Protein AF-C4GIZ5-F1 (afdb_monomer)

Radius of gyration: 34.63 Å; Cα contacts (8 Å, |Δi|>4): 247; chains: 1; bounding box: 61×32×96 Å

Mean predicted aligned error: 19.16 Å

Sequence (216 aa):
MPHLLLDLAKSPAPKRKIPFAHAKVGLFATFKAAKRMITPEEPHGIYVLPRKKAARSIAQAAADILQHQPQAQIAIVSPRKKLRPYLHQLQIKYPQARLLHKKKLGKAVRRFLKQARQPENPFGEAPSEQRLIEYTAQTVQQAVAQIIPSAPPAGAESALIATALALLKKNHPKKKQDLLRLLTERSNPELAQEMLAELQSAGKIHIDAAENVRYR

Secondary structure (DSSP, 8-state):
--EEEEETTTS---GGGS-TTTSEEEEEE-HHHHTTT--TTS-EEEEE--SSSHHHHHHHHHHHHHHH-TT-EEEEE---TTHHHHHHHHHHH-TT-EEEEESS--HHHHHHHHHTTS---S--S---HHHHHHHHHHHHHHHHHHHS-SS--TTHHHHHHHHHHHHHHHH--SBHHHHHHHHHTTS-HHHHHHHHHHHHHTTSEEE-TTSBEEE-

Structure (mmCIF, N/CA/C/O backbone):
data_AF-C4GIZ5-F1
#
_entry.id   AF-C4GIZ5-F1
#
loop_
_atom_site.group_PDB
_atom_site.id
_atom_site.type_symbol
_atom_site.label_atom_id
_atom_site.label_alt_id
_atom_site.label_comp_id
_atom_site.label_asym_id
_atom_site.label_entity_id
_atom_site.label_seq_id
_atom_site.pdbx_PDB_ins_code
_atom_site.Cartn_x
_atom_site.Cartn_y
_atom_site.Cartn_z
_atom_site.occupancy
_atom_site.B_iso_or_equiv
_atom_site.auth_seq_id
_atom_site.auth_comp_id
_atom_site.auth_asym_id
_atom_site.auth_atom_id
_atom_site.pdbx_PDB_model_num
ATOM 1 N N . MET A 1 1 ? -7.445 -7.367 0.315 1.00 78.56 1 MET A N 1
ATOM 2 C CA . MET A 1 1 ? -6.192 -7.987 -0.195 1.00 78.56 1 MET A CA 1
ATOM 3 C C . MET A 1 1 ? -5.158 -6.900 -0.452 1.00 78.56 1 MET A C 1
ATOM 5 O O . MET A 1 1 ? -5.565 -5.810 -0.841 1.00 78.56 1 MET A O 1
ATOM 9 N N . PRO A 1 2 ? -3.851 -7.169 -0.290 1.00 88.88 2 PRO A N 1
ATOM 10 C CA . PRO A 1 2 ? -2.809 -6.212 -0.644 1.00 88.88 2 PRO A CA 1
ATOM 11 C C . PRO A 1 2 ? -2.561 -6.129 -2.155 1.00 88.88 2 PRO A C 1
ATOM 13 O O . PRO A 1 2 ? -2.791 -7.087 -2.902 1.00 88.88 2 PRO A O 1
ATOM 16 N N . HIS A 1 3 ? -1.998 -4.998 -2.572 1.00 89.12 3 HIS A N 1
ATOM 17 C CA . HIS A 1 3 ? -1.603 -4.712 -3.948 1.00 89.12 3 HIS A CA 1
ATOM 18 C C . HIS A 1 3 ? -0.091 -4.462 -4.041 1.00 89.12 3 HIS A C 1
ATOM 20 O O . HIS A 1 3 ? 0.520 -3.898 -3.130 1.00 89.12 3 HIS A O 1
ATOM 26 N N . LEU A 1 4 ? 0.524 -4.866 -5.153 1.00 90.12 4 LEU A N 1
ATOM 27 C CA . LEU A 1 4 ? 1.948 -4.662 -5.424 1.00 90.12 4 LEU A CA 1
ATOM 28 C C . LEU A 1 4 ? 2.150 -4.052 -6.813 1.00 90.12 4 LEU A C 1
ATOM 30 O O . LEU A 1 4 ? 1.864 -4.694 -7.816 1.00 90.12 4 LEU A O 1
ATOM 34 N N . LEU A 1 5 ? 2.712 -2.849 -6.884 1.00 90.44 5 LEU A N 1
ATOM 35 C CA . LEU A 1 5 ? 3.034 -2.159 -8.134 1.00 90.44 5 LEU A CA 1
ATOM 36 C C . LEU A 1 5 ? 4.551 -2.232 -8.397 1.00 90.44 5 LEU A C 1
ATOM 38 O O . LEU A 1 5 ? 5.343 -1.725 -7.598 1.00 90.44 5 LEU A O 1
ATOM 42 N N . LEU A 1 6 ? 4.975 -2.866 -9.500 1.00 88.75 6 LEU A N 1
ATOM 43 C CA . LEU A 1 6 ? 6.392 -3.082 -9.850 1.00 88.75 6 LEU A CA 1
ATOM 44 C C . LEU A 1 6 ? 6.812 -2.344 -11.130 1.00 88.75 6 LEU A C 1
ATOM 46 O O . LEU A 1 6 ? 6.380 -2.699 -12.222 1.00 88.75 6 LEU A O 1
ATOM 50 N N . ASP A 1 7 ? 7.745 -1.395 -11.022 1.00 89.31 7 ASP A N 1
ATOM 51 C CA . ASP A 1 7 ? 8.390 -0.703 -12.152 1.00 89.31 7 ASP A CA 1
ATOM 52 C C . ASP A 1 7 ? 9.509 -1.547 -12.781 1.00 89.31 7 ASP A C 1
ATOM 54 O O . ASP A 1 7 ? 10.701 -1.262 -12.630 1.00 89.31 7 ASP A O 1
ATOM 58 N N . LEU A 1 8 ? 9.119 -2.593 -13.513 1.00 83.69 8 LEU A N 1
ATOM 59 C CA . LEU A 1 8 ? 10.039 -3.483 -14.230 1.00 83.69 8 LEU A CA 1
ATOM 60 C C . LEU A 1 8 ? 10.888 -2.742 -15.276 1.00 83.69 8 LEU A C 1
ATOM 62 O O . LEU A 1 8 ? 12.005 -3.161 -15.567 1.00 83.69 8 LEU A O 1
ATOM 66 N N . ALA A 1 9 ? 10.406 -1.610 -15.803 1.00 82.44 9 ALA A N 1
ATOM 67 C CA . ALA A 1 9 ? 11.141 -0.793 -16.771 1.00 82.44 9 ALA A CA 1
ATOM 68 C C . ALA A 1 9 ? 12.393 -0.090 -16.198 1.00 82.44 9 ALA A C 1
ATOM 70 O O . ALA A 1 9 ? 13.227 0.386 -16.972 1.00 82.44 9 ALA A O 1
ATOM 71 N N . LYS A 1 10 ? 12.531 0.020 -14.867 1.00 82.44 10 LYS A N 1
ATOM 72 C CA . LYS A 1 10 ? 13.738 0.566 -14.206 1.00 82.44 10 LYS A CA 1
ATOM 73 C C . LYS A 1 10 ? 14.269 -0.269 -13.038 1.00 82.44 10 LYS A C 1
ATOM 75 O O . LYS A 1 10 ? 15.396 -0.037 -12.612 1.00 82.44 10 LYS A O 1
ATOM 80 N N . SER A 1 11 ? 13.498 -1.223 -12.528 1.00 78.75 11 SER A N 1
ATOM 81 C CA . SER A 1 11 ? 13.908 -2.173 -11.494 1.00 78.75 11 SER A CA 1
ATOM 82 C C . SER A 1 11 ? 13.509 -3.589 -11.928 1.00 78.75 11 SER A C 1
ATOM 84 O O . SER A 1 11 ? 12.510 -4.114 -11.428 1.00 78.75 11 SER A O 1
ATOM 86 N N . PRO A 1 12 ? 14.258 -4.215 -12.856 1.00 77.31 12 PRO A N 1
ATOM 87 C CA . PRO A 1 12 ? 13.974 -5.576 -13.294 1.00 77.31 12 PRO A CA 1
ATOM 88 C C . PRO A 1 12 ? 14.031 -6.542 -12.104 1.00 77.31 12 PRO A C 1
ATOM 90 O O . PRO A 1 12 ? 14.950 -6.498 -11.284 1.00 77.31 12 PRO A O 1
ATOM 93 N N . ALA A 1 13 ? 13.030 -7.414 -12.009 1.00 75.75 13 ALA A N 1
ATOM 94 C CA . ALA A 1 13 ? 12.928 -8.460 -11.000 1.00 75.75 13 ALA A CA 1
ATOM 95 C C . ALA A 1 13 ? 12.581 -9.790 -11.696 1.00 75.75 13 ALA A C 1
ATOM 97 O O . ALA A 1 13 ? 11.721 -9.791 -12.576 1.00 75.75 13 ALA A O 1
ATOM 98 N N . PRO A 1 14 ? 13.214 -10.921 -11.334 1.00 75.88 14 PRO A N 1
ATOM 99 C CA . PRO A 1 14 ? 12.889 -12.215 -11.941 1.00 75.88 14 PRO A CA 1
ATOM 100 C C . PRO A 1 14 ? 11.491 -12.701 -11.502 1.00 75.88 14 PRO A C 1
ATOM 102 O O . PRO A 1 14 ? 11.152 -12.529 -10.327 1.00 75.88 14 PRO A O 1
ATOM 105 N N . LYS A 1 15 ? 10.704 -13.359 -12.390 1.00 74.69 15 LYS A N 1
ATOM 106 C CA . LYS A 1 15 ? 9.356 -13.913 -12.066 1.00 74.69 15 LYS A CA 1
ATOM 107 C C . LYS A 1 15 ? 9.385 -14.744 -10.775 1.00 74.69 15 LYS A C 1
ATOM 109 O O . LYS A 1 15 ? 8.621 -14.458 -9.861 1.00 74.69 15 LYS A O 1
ATOM 114 N N . ARG A 1 16 ? 10.376 -15.642 -10.628 1.00 76.25 16 ARG A N 1
ATOM 115 C CA . ARG A 1 16 ? 10.662 -16.444 -9.410 1.00 76.25 16 ARG A CA 1
ATOM 116 C C . ARG A 1 16 ? 11.001 -15.616 -8.138 1.00 76.25 16 ARG A C 1
ATOM 118 O O . ARG A 1 16 ? 11.469 -16.169 -7.146 1.00 76.25 16 ARG A O 1
ATOM 125 N N . LYS A 1 17 ? 10.793 -14.289 -8.121 1.00 77.88 17 LYS A N 1
ATOM 126 C CA . LYS A 1 17 ? 10.829 -13.433 -6.917 1.00 77.88 17 LYS A CA 1
ATOM 127 C C . LYS A 1 17 ? 9.588 -12.545 -6.719 1.00 77.88 17 LYS A C 1
ATOM 129 O O . LYS A 1 17 ? 9.536 -11.872 -5.682 1.00 77.88 17 LYS A O 1
ATOM 134 N N . ILE A 1 18 ? 8.613 -12.533 -7.629 1.00 80.19 18 ILE A N 1
ATOM 135 C CA . ILE A 1 18 ? 7.394 -11.722 -7.498 1.00 80.19 18 ILE A CA 1
ATOM 136 C C . ILE A 1 18 ? 6.343 -12.512 -6.684 1.00 80.19 18 ILE A C 1
ATOM 138 O O . ILE A 1 18 ? 6.085 -13.669 -7.000 1.00 80.19 18 ILE A O 1
ATOM 142 N N . PRO A 1 19 ? 5.762 -11.948 -5.604 1.00 78.50 19 PRO A N 1
ATOM 143 C CA . PRO A 1 19 ? 4.881 -12.674 -4.682 1.00 78.50 19 PRO A CA 1
ATOM 144 C C . PRO A 1 19 ? 3.423 -12.737 -5.177 1.00 78.50 19 PRO A C 1
ATOM 146 O O . PRO A 1 19 ? 2.507 -12.266 -4.504 1.00 78.50 19 PRO A O 1
ATOM 149 N N . PHE A 1 20 ? 3.222 -13.328 -6.354 1.00 77.50 20 PHE A N 1
ATOM 150 C CA . PHE A 1 20 ? 1.932 -13.452 -7.041 1.00 77.50 20 PHE A CA 1
ATOM 151 C C . PHE A 1 20 ? 0.826 -14.088 -6.176 1.00 77.50 20 PHE A C 1
ATOM 153 O O . PHE A 1 20 ? -0.268 -13.547 -6.063 1.00 77.50 20 PHE A O 1
ATOM 160 N N . ALA A 1 21 ? 1.142 -15.157 -5.438 1.00 76.88 21 ALA A N 1
ATOM 161 C CA . ALA A 1 21 ? 0.196 -15.833 -4.542 1.00 76.88 21 ALA A CA 1
ATOM 162 C C . ALA A 1 21 ? -0.256 -15.001 -3.319 1.00 76.88 21 ALA A C 1
ATOM 164 O O . ALA A 1 21 ? -1.133 -15.438 -2.570 1.00 76.88 21 ALA A O 1
ATOM 165 N N . HIS A 1 22 ? 0.352 -13.836 -3.059 1.00 75.31 22 HIS A N 1
ATOM 166 C CA . HIS A 1 22 ? 0.109 -13.041 -1.848 1.00 75.31 22 HIS A CA 1
ATOM 167 C C . HIS A 1 22 ? -0.536 -11.674 -2.108 1.00 75.31 22 HIS A C 1
ATOM 169 O O . HIS A 1 22 ? -1.123 -11.121 -1.180 1.00 75.31 22 HIS A O 1
ATOM 175 N N . ALA A 1 23 ? -0.450 -11.128 -3.324 1.00 81.19 23 ALA A N 1
ATOM 176 C CA . ALA A 1 23 ? -0.923 -9.781 -3.643 1.00 81.19 23 ALA A CA 1
ATOM 177 C C . ALA A 1 23 ? -1.402 -9.671 -5.094 1.00 81.19 23 ALA A C 1
ATOM 179 O O . ALA A 1 23 ? -0.830 -10.303 -5.977 1.00 81.19 23 ALA A O 1
ATOM 180 N N . LYS A 1 24 ? -2.380 -8.796 -5.358 1.00 85.19 24 LYS A N 1
ATOM 181 C CA . LYS A 1 24 ? -2.724 -8.408 -6.734 1.00 85.19 24 LYS A CA 1
ATOM 182 C C . LYS A 1 24 ? -1.574 -7.575 -7.303 1.00 85.19 24 LYS A C 1
ATOM 184 O O . LYS A 1 24 ? -1.254 -6.518 -6.751 1.00 85.19 24 LYS A O 1
ATOM 189 N N . VAL A 1 25 ? -0.919 -8.050 -8.364 1.00 85.38 25 VAL A N 1
ATOM 190 C CA . VAL A 1 25 ? 0.296 -7.404 -8.890 1.00 85.38 25 VAL A CA 1
ATOM 191 C C . VAL A 1 25 ? 0.005 -6.584 -10.147 1.00 85.38 25 VAL A C 1
ATOM 193 O O . VAL A 1 25 ? -0.491 -7.110 -11.138 1.00 85.38 25 VAL A O 1
ATOM 196 N N . GLY A 1 26 ? 0.364 -5.299 -10.104 1.00 85.81 26 GLY A N 1
ATOM 197 C CA . GLY A 1 26 ? 0.431 -4.396 -11.249 1.00 85.81 26 GLY A CA 1
ATOM 198 C C . GLY A 1 26 ? 1.861 -4.317 -11.790 1.00 85.81 26 GLY A C 1
ATOM 199 O O . GLY A 1 26 ? 2.762 -3.817 -11.110 1.00 85.81 26 GLY A O 1
ATOM 200 N N . LEU A 1 27 ? 2.092 -4.814 -13.004 1.00 86.00 27 LEU A N 1
ATOM 201 C CA . LEU A 1 27 ? 3.415 -4.872 -13.631 1.00 86.00 27 LEU A CA 1
ATOM 202 C C . LEU A 1 27 ? 3.598 -3.728 -14.632 1.00 86.00 27 LEU A C 1
ATOM 204 O O . LEU A 1 27 ? 2.986 -3.717 -15.695 1.00 86.00 27 LEU A O 1
ATOM 208 N N . PHE A 1 28 ? 4.482 -2.787 -14.305 1.00 86.31 28 PHE A N 1
ATOM 209 C CA . PHE A 1 28 ? 4.779 -1.604 -15.111 1.00 86.31 28 PHE A CA 1
ATOM 210 C C . PHE A 1 28 ? 5.994 -1.849 -16.007 1.00 86.31 28 PHE A C 1
ATOM 212 O O . PHE A 1 28 ? 7.152 -1.693 -15.601 1.00 86.31 28 PHE A O 1
ATOM 219 N N . ALA A 1 29 ? 5.719 -2.251 -17.246 1.00 85.12 29 ALA A N 1
ATOM 220 C CA .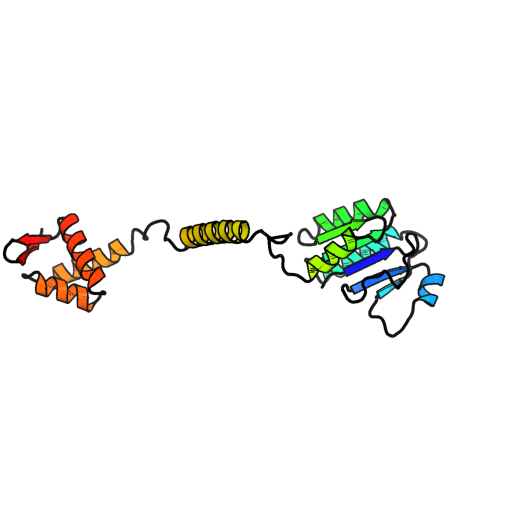 ALA A 1 29 ? 6.715 -2.690 -18.218 1.00 85.12 29 ALA A CA 1
ATOM 221 C C . ALA A 1 29 ? 6.792 -1.750 -19.435 1.00 85.12 29 ALA A C 1
ATOM 223 O O . ALA A 1 29 ? 5.868 -0.994 -19.730 1.00 85.12 29 ALA A O 1
ATOM 224 N N . THR A 1 30 ? 7.903 -1.793 -20.177 1.00 84.31 30 THR A N 1
ATOM 225 C CA . THR A 1 30 ? 7.960 -1.170 -21.513 1.00 84.31 30 THR A CA 1
ATOM 226 C C . THR A 1 30 ? 7.108 -1.978 -22.494 1.00 84.31 30 THR A C 1
ATOM 228 O O . THR A 1 30 ? 6.944 -3.178 -22.308 1.00 84.31 30 THR A O 1
ATOM 231 N N . PHE A 1 31 ? 6.619 -1.372 -23.579 1.00 78.94 31 PHE A N 1
ATOM 232 C CA . PHE A 1 31 ? 5.783 -2.063 -24.579 1.00 78.94 31 PHE A CA 1
ATOM 233 C C . PHE A 1 31 ? 6.387 -3.388 -25.096 1.00 78.94 31 PHE A C 1
ATOM 235 O O . PHE A 1 31 ? 5.693 -4.400 -25.161 1.00 78.94 31 PHE A O 1
ATOM 242 N N . LYS A 1 32 ? 7.701 -3.419 -25.382 1.00 78.94 32 LYS A N 1
ATOM 243 C CA . LYS A 1 32 ? 8.411 -4.649 -25.794 1.00 78.94 32 LYS A CA 1
ATOM 244 C C . LYS A 1 32 ? 8.445 -5.719 -24.692 1.00 78.94 32 LYS A C 1
ATOM 246 O O . LYS A 1 32 ? 8.389 -6.902 -25.006 1.00 78.94 32 LYS A O 1
ATOM 251 N N . ALA A 1 33 ? 8.553 -5.321 -23.423 1.00 76.94 33 ALA A N 1
ATOM 252 C CA . ALA A 1 33 ? 8.557 -6.246 -22.291 1.00 76.94 33 ALA A CA 1
ATOM 253 C C . ALA A 1 33 ? 7.140 -6.727 -21.938 1.00 76.94 33 ALA A C 1
ATOM 255 O O . ALA A 1 33 ? 6.959 -7.913 -21.702 1.00 76.94 33 ALA A O 1
ATOM 256 N N . ALA A 1 34 ? 6.133 -5.848 -21.993 1.00 77.00 34 ALA A N 1
ATOM 257 C CA . ALA A 1 34 ? 4.731 -6.195 -21.775 1.00 77.00 34 ALA A CA 1
ATOM 258 C C . ALA A 1 34 ? 4.276 -7.313 -22.726 1.00 77.00 34 ALA A C 1
ATOM 260 O O . ALA A 1 34 ? 3.774 -8.327 -22.253 1.00 77.00 34 ALA A O 1
ATOM 261 N N . LYS A 1 35 ? 4.573 -7.208 -24.033 1.00 73.69 35 LYS A N 1
ATOM 262 C CA . LYS A 1 35 ? 4.283 -8.272 -25.017 1.00 73.69 35 LYS A CA 1
ATOM 263 C C . LYS A 1 35 ? 4.884 -9.643 -24.662 1.00 73.69 35 LYS A C 1
ATOM 265 O O . LYS A 1 35 ? 4.310 -10.654 -25.032 1.00 73.69 35 LYS A O 1
ATOM 270 N N . ARG A 1 36 ? 6.015 -9.687 -23.947 1.00 71.19 36 ARG A N 1
ATOM 271 C CA . ARG A 1 36 ? 6.680 -10.928 -23.492 1.00 71.19 36 ARG A CA 1
ATOM 272 C C . ARG A 1 36 ? 6.169 -11.442 -22.140 1.00 71.19 36 ARG A C 1
ATOM 274 O O . ARG A 1 36 ? 6.653 -12.458 -21.657 1.00 71.19 36 ARG A O 1
ATOM 281 N N . MET A 1 37 ? 5.269 -10.704 -21.493 1.00 68.06 37 MET A N 1
ATOM 282 C CA . MET A 1 37 ? 4.755 -11.002 -20.154 1.00 68.06 37 MET A CA 1
ATOM 283 C C . MET A 1 37 ? 3.245 -11.248 -20.126 1.00 68.06 37 MET A C 1
ATOM 285 O O . MET A 1 37 ? 2.728 -11.570 -19.062 1.00 68.06 37 MET A O 1
ATOM 289 N N . ILE A 1 38 ? 2.558 -11.140 -21.270 1.00 64.62 38 ILE A N 1
ATOM 290 C CA . ILE A 1 38 ? 1.185 -11.624 -21.451 1.00 64.62 38 ILE A CA 1
ATOM 291 C C . ILE A 1 38 ? 1.230 -13.157 -21.371 1.00 64.62 38 ILE A C 1
ATOM 293 O O . ILE A 1 38 ? 1.461 -13.839 -22.364 1.00 64.62 38 ILE A O 1
ATOM 297 N N . THR A 1 39 ? 1.073 -13.686 -20.159 1.00 58.84 39 THR A N 1
ATOM 298 C CA . THR A 1 39 ? 0.894 -15.116 -19.876 1.00 58.84 39 THR A CA 1
ATOM 299 C C . THR A 1 39 ? -0.512 -15.308 -19.306 1.00 58.84 39 THR A C 1
ATOM 301 O O . THR A 1 39 ? -0.797 -14.670 -18.291 1.00 58.84 39 THR A O 1
ATOM 304 N N . PRO A 1 40 ? -1.380 -16.134 -19.922 1.00 52.72 40 PRO A N 1
ATOM 305 C CA . PRO A 1 40 ? -2.818 -16.146 -19.629 1.00 52.72 40 PRO A CA 1
ATOM 306 C C . PRO A 1 40 ? -3.191 -16.677 -18.234 1.00 52.72 40 PRO A C 1
ATOM 308 O O . PRO A 1 40 ? -4.242 -16.318 -17.721 1.00 52.72 40 PRO A O 1
ATOM 311 N N . GLU A 1 41 ? -2.342 -17.491 -17.602 1.00 53.78 41 GLU A N 1
ATOM 312 C CA . GLU A 1 41 ? -2.659 -18.173 -16.331 1.00 53.78 41 GLU A CA 1
ATOM 313 C C . GLU A 1 41 ? -2.435 -17.337 -15.058 1.00 53.78 41 GLU A C 1
ATOM 315 O O . GLU A 1 41 ? -2.716 -17.790 -13.950 1.00 53.78 41 GLU A O 1
ATOM 320 N N . GLU A 1 42 ? -1.880 -16.130 -15.168 1.00 57.50 42 GLU A N 1
ATOM 321 C CA . GLU A 1 42 ? -1.389 -15.376 -14.012 1.00 57.50 42 GLU A CA 1
ATOM 322 C C . GLU A 1 42 ? -2.240 -14.112 -13.736 1.00 57.50 42 GLU A C 1
ATOM 324 O O . GLU A 1 42 ? -2.341 -13.253 -14.615 1.00 57.50 42 GLU A O 1
ATOM 329 N N . PRO A 1 43 ? -2.800 -13.921 -12.520 1.00 56.38 43 PRO A N 1
ATOM 330 C CA . PRO A 1 43 ? -3.761 -12.851 -12.208 1.00 56.38 43 PRO A CA 1
ATOM 331 C C . PRO A 1 43 ? -3.093 -11.478 -11.979 1.00 56.38 43 PRO A C 1
ATOM 333 O O . PRO A 1 43 ? -3.213 -10.866 -10.910 1.00 56.38 43 PRO A O 1
ATOM 336 N N . HIS A 1 44 ? -2.366 -10.977 -12.982 1.00 64.50 44 HIS A N 1
ATOM 337 C CA . HIS A 1 44 ? -1.572 -9.747 -12.903 1.00 64.50 44 HIS A CA 1
ATOM 338 C C . HIS A 1 44 ? -2.003 -8.713 -13.940 1.00 64.50 44 HIS A C 1
ATOM 340 O O . HIS A 1 44 ? -2.004 -8.968 -15.142 1.00 64.50 44 HIS A O 1
ATOM 346 N N . GLY A 1 45 ? -2.300 -7.499 -13.473 1.00 67.25 45 GLY A N 1
ATOM 347 C CA . GLY A 1 45 ? -2.557 -6.362 -14.350 1.00 67.25 45 GLY A CA 1
ATOM 348 C C . GLY A 1 45 ? -1.254 -5.903 -15.000 1.00 67.25 45 GLY A C 1
ATOM 349 O O . GLY A 1 45 ? -0.354 -5.411 -14.315 1.00 67.25 45 GLY A O 1
ATOM 350 N N . ILE A 1 46 ? -1.126 -6.058 -16.317 1.00 71.38 46 ILE A N 1
ATOM 351 C CA . ILE A 1 46 ? 0.047 -5.588 -17.063 1.00 71.38 46 ILE A CA 1
ATOM 352 C C . ILE A 1 46 ? -0.219 -4.161 -17.541 1.00 71.38 46 ILE A C 1
ATOM 354 O O . ILE A 1 46 ? -0.995 -3.930 -18.464 1.00 71.38 46 ILE A O 1
ATOM 358 N N . TYR A 1 47 ? 0.470 -3.197 -16.937 1.00 74.38 47 TYR A N 1
ATOM 359 C CA . TYR A 1 47 ? 0.374 -1.787 -17.291 1.00 74.38 47 TYR A CA 1
ATOM 360 C C . TYR A 1 47 ? 1.543 -1.401 -18.203 1.00 74.38 47 TYR A C 1
ATOM 362 O O . TYR A 1 47 ? 2.710 -1.377 -17.797 1.00 74.38 47 TYR A O 1
ATOM 370 N N . VAL A 1 48 ? 1.241 -1.067 -19.459 1.00 75.00 48 VAL A N 1
ATOM 371 C CA . VAL A 1 48 ? 2.244 -0.545 -20.395 1.00 75.00 48 VAL A CA 1
ATOM 372 C C . VAL A 1 48 ? 2.627 0.872 -19.973 1.00 75.00 48 VAL A C 1
ATOM 374 O O . VAL A 1 48 ? 1.818 1.795 -20.042 1.00 75.00 48 VAL A O 1
ATOM 377 N N . LEU A 1 49 ? 3.880 1.074 -19.562 1.00 76.69 49 LEU A N 1
ATOM 378 C CA . LEU A 1 49 ? 4.353 2.400 -19.178 1.00 76.69 49 LEU A CA 1
ATOM 379 C C . LEU A 1 49 ? 4.487 3.328 -20.395 1.00 76.69 49 LEU A C 1
ATOM 381 O O . LEU A 1 49 ? 5.232 3.004 -21.329 1.00 76.69 49 LEU A O 1
ATOM 385 N N . PRO A 1 50 ? 3.899 4.539 -20.354 1.00 73.75 50 PRO A N 1
ATOM 386 C CA . PRO A 1 50 ? 4.179 5.558 -21.353 1.00 73.75 50 PRO A CA 1
ATOM 387 C C . PRO A 1 50 ? 5.639 6.030 -21.241 1.00 73.75 50 PRO A C 1
ATOM 389 O O . PRO A 1 50 ? 6.188 6.186 -20.144 1.00 73.75 50 PRO A O 1
ATOM 392 N N . ARG A 1 51 ? 6.284 6.290 -22.392 1.00 66.75 51 ARG A N 1
ATOM 393 C CA . ARG A 1 51 ? 7.698 6.727 -22.459 1.00 66.75 51 ARG A CA 1
ATOM 394 C C . ARG A 1 51 ? 7.950 8.006 -21.645 1.00 66.75 51 ARG A C 1
ATOM 396 O O . ARG A 1 51 ? 8.979 8.130 -20.984 1.00 66.75 51 ARG A O 1
ATOM 403 N N . LYS A 1 52 ? 6.995 8.942 -21.670 1.00 69.44 52 LYS A N 1
ATOM 404 C CA . LYS A 1 52 ? 6.950 10.162 -20.844 1.00 69.44 52 LYS A CA 1
ATOM 405 C C . LYS A 1 52 ? 5.917 9.967 -19.718 1.00 69.44 52 LYS A C 1
ATOM 407 O O . LYS A 1 52 ? 4.983 9.194 -19.871 1.00 69.44 52 LYS A O 1
ATOM 412 N N . LYS A 1 53 ? 6.059 10.673 -18.587 1.00 83.75 53 LYS A N 1
ATOM 413 C CA . LYS A 1 53 ? 5.119 10.651 -17.432 1.00 83.75 53 LYS A CA 1
ATOM 414 C C . LYS A 1 53 ? 4.952 9.303 -16.680 1.00 83.75 53 LYS A C 1
ATOM 416 O O . LYS A 1 53 ? 4.075 9.207 -15.830 1.00 83.75 53 LYS A O 1
ATOM 421 N N . ALA A 1 54 ? 5.834 8.315 -16.867 1.00 86.38 54 ALA A N 1
ATOM 422 C CA . ALA A 1 54 ? 5.787 7.005 -16.187 1.00 86.38 54 ALA A CA 1
ATOM 423 C C . ALA A 1 54 ? 5.509 7.034 -14.661 1.00 86.38 54 ALA A C 1
ATOM 425 O O . ALA A 1 54 ? 4.726 6.231 -14.168 1.00 86.38 54 ALA A O 1
ATOM 426 N N . ALA A 1 55 ? 6.096 7.973 -13.903 1.00 88.25 55 ALA A N 1
ATOM 427 C CA . ALA A 1 55 ? 5.829 8.095 -12.461 1.00 88.25 55 ALA A CA 1
ATOM 428 C C . ALA A 1 55 ? 4.375 8.511 -12.148 1.00 88.25 55 ALA A C 1
ATOM 430 O O . ALA A 1 55 ? 3.794 8.001 -11.197 1.00 88.25 55 ALA A O 1
ATOM 431 N N . ARG A 1 56 ? 3.772 9.380 -12.972 1.00 90.88 56 ARG A N 1
ATOM 432 C CA . ARG A 1 56 ? 2.354 9.757 -12.854 1.00 90.88 56 ARG A CA 1
ATOM 433 C C . ARG A 1 56 ? 1.439 8.583 -13.208 1.00 90.88 56 ARG A C 1
ATOM 435 O O . ARG A 1 56 ? 0.422 8.424 -12.561 1.00 90.88 56 ARG A O 1
ATOM 442 N N . SER A 1 57 ? 1.814 7.741 -14.174 1.00 90.19 57 SER A N 1
ATOM 443 C CA . SER A 1 57 ? 1.051 6.529 -14.527 1.00 90.19 57 SER A CA 1
ATOM 444 C C . SER A 1 57 ? 1.031 5.489 -13.395 1.00 90.19 57 SER A C 1
ATOM 446 O O . SER A 1 57 ? -0.032 4.964 -13.088 1.00 90.19 57 SER A O 1
ATOM 448 N N . ILE A 1 58 ? 2.163 5.252 -12.717 1.00 90.19 58 ILE A N 1
ATOM 449 C CA . ILE A 1 58 ? 2.209 4.368 -11.533 1.00 90.19 58 ILE A CA 1
ATOM 450 C C . ILE A 1 58 ? 1.366 4.948 -10.387 1.00 90.19 58 ILE A C 1
ATOM 452 O O . ILE A 1 58 ? 0.643 4.212 -9.721 1.00 90.19 58 ILE A O 1
ATOM 456 N N . ALA A 1 59 ? 1.448 6.263 -10.158 1.00 91.88 59 ALA A N 1
ATOM 457 C CA . ALA A 1 59 ? 0.640 6.930 -9.139 1.00 91.88 59 ALA A CA 1
ATOM 458 C C . ALA A 1 59 ? -0.861 6.921 -9.476 1.00 91.88 59 ALA A C 1
ATOM 460 O O . ALA A 1 59 ? -1.664 6.729 -8.573 1.00 91.88 59 ALA A O 1
ATOM 461 N N . GLN A 1 60 ? -1.238 7.064 -10.752 1.00 91.81 60 GLN A N 1
ATOM 462 C CA . GLN A 1 60 ? -2.632 6.974 -11.191 1.00 91.81 60 GLN A CA 1
ATOM 463 C C . GLN A 1 60 ? -3.204 5.590 -10.888 1.00 91.81 60 GLN A C 1
ATOM 465 O O . GLN A 1 60 ? -4.189 5.505 -10.177 1.00 91.81 60 GLN A O 1
ATOM 470 N N . ALA A 1 61 ? -2.521 4.513 -11.280 1.00 90.06 61 ALA A N 1
ATOM 471 C CA . ALA A 1 61 ? -2.976 3.157 -10.969 1.00 90.06 61 ALA A CA 1
ATOM 472 C C . ALA A 1 61 ? -3.097 2.888 -9.454 1.00 90.06 61 ALA A C 1
ATOM 474 O O . ALA A 1 61 ? -3.969 2.138 -9.026 1.00 90.06 61 ALA A O 1
ATOM 475 N N . ALA A 1 62 ? -2.245 3.506 -8.625 1.00 91.06 62 ALA A N 1
ATOM 476 C CA . ALA A 1 62 ? -2.419 3.473 -7.172 1.00 91.06 62 ALA A CA 1
ATOM 477 C C . ALA A 1 62 ? -3.670 4.254 -6.727 1.00 91.06 62 ALA A C 1
ATOM 479 O O . ALA A 1 62 ? -4.407 3.769 -5.877 1.00 91.06 62 ALA A O 1
ATOM 480 N N . ALA A 1 63 ? -3.931 5.426 -7.313 1.00 91.81 63 ALA A N 1
ATOM 481 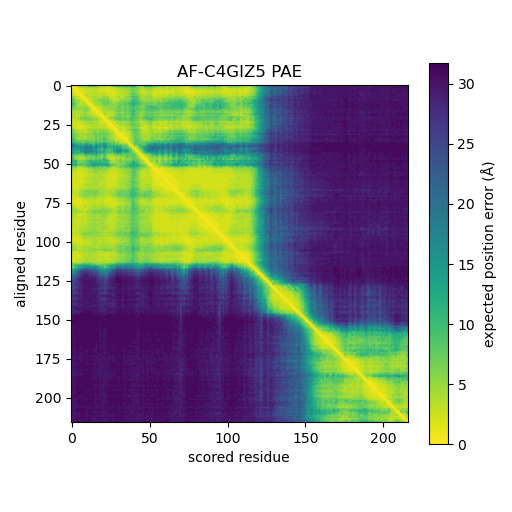C CA . ALA A 1 63 ? -5.132 6.220 -7.062 1.00 91.81 63 ALA A CA 1
ATOM 482 C C . ALA A 1 63 ? -6.417 5.474 -7.456 1.00 91.81 63 ALA A C 1
ATOM 484 O O . ALA A 1 63 ? -7.367 5.477 -6.683 1.00 91.81 63 ALA A O 1
ATOM 485 N N . ASP A 1 64 ? -6.418 4.794 -8.604 1.00 91.25 64 ASP A N 1
ATOM 486 C CA . ASP A 1 64 ? -7.553 4.016 -9.109 1.00 91.25 64 ASP A CA 1
ATOM 487 C C . ASP A 1 64 ? -7.885 2.861 -8.139 1.00 91.25 64 ASP A C 1
ATOM 489 O O . ASP A 1 64 ? -9.039 2.659 -7.764 1.00 91.25 64 ASP A O 1
ATOM 493 N N . ILE A 1 65 ? -6.863 2.155 -7.629 1.00 89.31 65 ILE A N 1
ATOM 494 C CA . ILE A 1 65 ? -7.033 1.133 -6.577 1.00 89.31 65 ILE A CA 1
ATOM 495 C C . ILE A 1 65 ? -7.620 1.749 -5.297 1.00 89.31 65 ILE A C 1
ATOM 497 O O . ILE A 1 65 ? -8.542 1.176 -4.719 1.00 89.31 65 ILE A O 1
ATOM 501 N N . LEU A 1 66 ? -7.116 2.907 -4.855 1.00 90.69 66 LEU A N 1
ATOM 502 C CA . LEU A 1 66 ? -7.594 3.588 -3.642 1.00 90.69 66 LEU A CA 1
ATOM 503 C C . LEU A 1 66 ? -9.006 4.166 -3.785 1.00 90.69 66 LEU A C 1
ATOM 505 O O . LEU A 1 66 ? -9.735 4.234 -2.801 1.00 90.69 66 LEU A O 1
ATOM 509 N N . GLN A 1 67 ? -9.419 4.542 -4.995 1.00 91.62 67 GLN A N 1
ATOM 510 C CA . GLN A 1 67 ? -10.781 4.991 -5.276 1.00 91.62 67 GLN A CA 1
ATOM 511 C C . GLN A 1 67 ? -11.803 3.865 -5.073 1.00 91.62 67 GLN A C 1
ATOM 513 O O . GLN A 1 67 ? -12.889 4.122 -4.562 1.00 91.62 67 GLN A O 1
ATOM 518 N N . HIS A 1 68 ? -11.452 2.623 -5.417 1.00 89.81 68 HIS A N 1
ATOM 519 C CA . HIS A 1 68 ? -12.295 1.454 -5.145 1.00 89.81 68 HIS A CA 1
ATOM 520 C C . HIS A 1 68 ? -12.099 0.876 -3.733 1.00 89.81 68 HIS A C 1
ATOM 522 O O . HIS A 1 68 ? -13.001 0.228 -3.207 1.00 89.81 68 HIS A O 1
ATOM 528 N N . GLN A 1 69 ? -10.919 1.050 -3.129 1.00 88.75 69 GLN A N 1
ATOM 529 C CA . GLN A 1 69 ? -10.559 0.487 -1.823 1.00 88.75 69 GLN A CA 1
ATOM 530 C C . GLN A 1 69 ? -9.728 1.498 -1.001 1.00 88.75 69 GLN A C 1
ATOM 532 O O . GLN A 1 69 ? -8.499 1.393 -0.972 1.00 88.75 69 GLN A O 1
ATOM 537 N N . PRO A 1 70 ? -10.365 2.452 -0.289 1.00 88.44 70 PRO A N 1
ATOM 538 C CA . PRO A 1 70 ? -9.666 3.532 0.428 1.00 88.44 70 PRO A CA 1
ATOM 539 C C . PRO A 1 70 ? -8.677 3.054 1.502 1.00 88.44 70 PRO A C 1
ATOM 541 O O . PRO A 1 70 ? -7.644 3.679 1.723 1.00 88.44 70 PRO A O 1
ATOM 544 N N . GLN A 1 71 ? -8.969 1.910 2.125 1.00 89.31 71 GLN A N 1
ATOM 545 C CA . GLN A 1 71 ? -8.133 1.238 3.128 1.00 89.31 71 GLN A CA 1
ATOM 546 C C . GLN A 1 71 ? -7.115 0.241 2.529 1.00 89.31 71 GLN A C 1
ATOM 548 O O . GLN A 1 71 ? -6.557 -0.596 3.240 1.00 89.31 71 GLN A O 1
ATOM 553 N N . ALA A 1 72 ? -6.884 0.252 1.210 1.00 89.00 72 ALA A N 1
ATOM 554 C CA . ALA A 1 72 ? -5.999 -0.726 0.582 1.00 89.00 72 ALA A CA 1
ATOM 555 C C . ALA A 1 72 ? -4.536 -0.567 1.020 1.00 89.00 72 ALA A C 1
ATOM 557 O O . ALA A 1 72 ? -3.964 0.524 1.065 1.00 89.00 72 ALA A O 1
ATOM 558 N N . GLN A 1 73 ? -3.890 -1.709 1.252 1.00 91.12 73 GLN A N 1
ATOM 559 C CA . GLN A 1 73 ? -2.457 -1.785 1.490 1.00 91.12 73 GLN A CA 1
ATOM 560 C C . GLN A 1 73 ? -1.714 -1.960 0.158 1.00 91.12 73 GLN A C 1
ATOM 562 O O . GLN A 1 73 ? -1.867 -2.986 -0.512 1.00 91.12 73 GLN A O 1
ATOM 567 N N . ILE A 1 74 ? -0.912 -0.965 -0.235 1.00 92.56 74 ILE A N 1
ATOM 568 C CA . ILE A 1 74 ? -0.254 -0.907 -1.550 1.00 92.56 74 ILE A CA 1
ATOM 569 C C . ILE A 1 74 ? 1.263 -0.765 -1.383 1.00 92.56 74 ILE A C 1
ATOM 571 O O . ILE A 1 74 ? 1.776 0.240 -0.888 1.00 92.56 74 ILE A O 1
ATOM 575 N N . ALA A 1 75 ? 2.008 -1.768 -1.846 1.00 93.00 75 ALA A N 1
ATOM 576 C CA . ALA A 1 75 ? 3.459 -1.690 -1.968 1.00 93.00 75 ALA A CA 1
ATOM 577 C C . ALA A 1 75 ? 3.853 -1.222 -3.372 1.00 93.00 75 ALA A C 1
ATOM 579 O O . ALA A 1 75 ? 3.396 -1.777 -4.368 1.00 93.00 75 ALA A O 1
ATOM 580 N N . ILE A 1 76 ? 4.745 -0.237 -3.466 1.00 93.19 76 ILE A N 1
ATOM 581 C CA . ILE A 1 76 ? 5.161 0.362 -4.735 1.00 93.19 76 ILE A CA 1
ATOM 582 C C . ILE A 1 76 ? 6.683 0.311 -4.846 1.00 93.19 76 ILE A C 1
ATOM 584 O O . ILE A 1 76 ? 7.416 0.969 -4.099 1.00 93.19 76 ILE A O 1
ATOM 588 N N . VAL A 1 77 ? 7.167 -0.479 -5.802 1.00 92.25 77 VAL A N 1
ATOM 589 C CA . VAL A 1 77 ? 8.592 -0.673 -6.070 1.00 92.25 77 VAL A CA 1
ATOM 590 C C . VAL A 1 77 ? 8.976 0.086 -7.333 1.00 92.25 77 VAL A C 1
ATOM 592 O O . VAL A 1 77 ? 8.757 -0.381 -8.449 1.00 92.25 77 VAL A O 1
ATOM 595 N N . SER A 1 78 ? 9.579 1.261 -7.157 1.00 90.81 78 SER A N 1
ATOM 596 C CA . SER A 1 78 ? 10.142 2.047 -8.256 1.00 90.81 78 SER A CA 1
ATOM 597 C C . SER A 1 78 ? 11.320 2.904 -7.784 1.00 90.81 78 SER A C 1
ATOM 599 O O . SER A 1 78 ? 11.211 3.592 -6.763 1.00 90.81 78 SER A O 1
ATOM 601 N N . PRO A 1 79 ? 12.435 2.955 -8.537 1.00 89.19 79 PRO A N 1
ATOM 602 C CA . PRO A 1 79 ? 13.556 3.843 -8.244 1.00 89.19 79 PRO A CA 1
ATOM 603 C C . PRO A 1 79 ? 13.301 5.307 -8.664 1.00 89.19 79 PRO A C 1
ATOM 605 O O . PRO A 1 79 ? 14.162 6.162 -8.446 1.00 89.19 79 PRO A O 1
ATOM 608 N N . ARG A 1 80 ? 12.151 5.633 -9.277 1.00 89.12 80 ARG A N 1
ATOM 609 C CA . ARG A 1 80 ? 11.862 6.975 -9.812 1.00 89.12 80 ARG A CA 1
ATOM 610 C C . ARG A 1 80 ? 11.643 7.991 -8.686 1.00 89.12 80 ARG A C 1
ATOM 612 O O . ARG A 1 80 ? 10.606 7.984 -8.030 1.00 89.12 80 ARG A O 1
ATOM 619 N N . LYS A 1 81 ? 12.576 8.942 -8.528 1.00 87.69 81 LYS A N 1
ATOM 620 C CA . LYS A 1 81 ? 12.492 10.031 -7.528 1.00 87.69 81 LYS A CA 1
ATOM 621 C C . LYS A 1 81 ? 11.166 10.815 -7.604 1.00 87.69 81 LYS A C 1
ATOM 623 O O . LYS A 1 81 ? 10.561 11.072 -6.570 1.00 87.69 81 LYS A O 1
ATOM 628 N N . LYS A 1 82 ? 10.678 11.106 -8.822 1.00 89.75 82 LYS A N 1
ATOM 629 C CA . LYS A 1 82 ? 9.425 11.850 -9.088 1.00 89.75 82 LYS A CA 1
ATOM 630 C C . LYS A 1 82 ? 8.136 11.156 -8.606 1.00 89.75 82 LYS A C 1
ATOM 632 O O . LYS A 1 82 ? 7.079 11.759 -8.701 1.00 89.75 82 LYS A O 1
ATOM 637 N N . LEU A 1 83 ? 8.197 9.914 -8.119 1.00 90.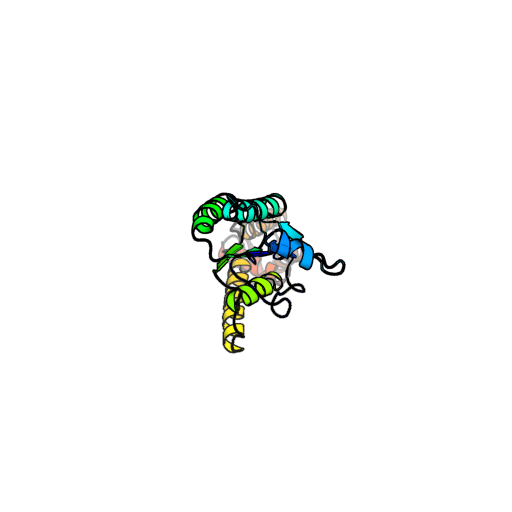31 83 LEU A N 1
ATOM 638 C CA . LEU A 1 83 ? 7.029 9.209 -7.582 1.00 90.31 83 LEU A CA 1
ATOM 639 C C . LEU A 1 83 ? 6.618 9.727 -6.189 1.00 90.31 83 LEU A C 1
ATOM 641 O O . LEU A 1 83 ? 5.432 9.828 -5.899 1.00 90.31 83 LEU A O 1
ATOM 645 N N . ARG A 1 84 ? 7.597 10.088 -5.345 1.00 91.25 84 ARG A N 1
ATOM 646 C CA . ARG A 1 84 ? 7.385 10.508 -3.947 1.00 91.25 84 ARG A CA 1
ATOM 647 C C . ARG A 1 84 ? 6.319 11.600 -3.746 1.00 91.25 84 ARG A C 1
ATOM 649 O O . ARG A 1 84 ? 5.440 11.355 -2.927 1.00 91.25 84 ARG A O 1
ATOM 656 N N . PRO A 1 85 ? 6.335 12.750 -4.457 1.00 93.69 85 PRO A N 1
ATOM 657 C CA . PRO A 1 85 ? 5.326 13.792 -4.247 1.00 93.69 85 PRO A CA 1
ATOM 658 C C . PRO A 1 85 ? 3.904 13.314 -4.572 1.00 93.69 85 PRO A C 1
ATOM 660 O O . PRO A 1 85 ? 2.981 13.626 -3.829 1.00 93.69 85 PRO A O 1
ATOM 663 N N . TYR A 1 86 ? 3.726 12.491 -5.612 1.00 92.50 86 TYR A N 1
ATOM 664 C CA . TYR A 1 86 ? 2.411 11.928 -5.934 1.00 92.50 86 TYR A CA 1
ATOM 665 C C . TYR A 1 86 ? 1.916 10.956 -4.856 1.00 92.50 86 TYR A C 1
ATOM 667 O O . TYR A 1 86 ? 0.740 10.978 -4.515 1.00 92.50 86 TYR A O 1
ATOM 675 N N . LEU A 1 87 ? 2.798 10.132 -4.278 1.00 92.44 87 LEU A N 1
ATOM 676 C CA . LEU A 1 87 ? 2.407 9.251 -3.170 1.00 92.44 87 LEU A CA 1
ATOM 677 C C . LEU A 1 87 ? 2.076 10.028 -1.893 1.00 92.44 87 LEU A C 1
ATOM 679 O O . LEU A 1 87 ? 1.166 9.636 -1.176 1.00 92.44 87 LEU A O 1
ATOM 683 N N . HIS A 1 88 ? 2.769 11.137 -1.630 1.00 93.56 88 HIS A N 1
ATOM 684 C CA . HIS A 1 88 ? 2.450 12.024 -0.511 1.00 93.56 88 HIS A CA 1
ATOM 685 C C . HIS A 1 88 ? 1.056 12.650 -0.673 1.00 93.56 88 HIS A C 1
ATOM 687 O O . HIS A 1 88 ? 0.250 12.611 0.250 1.00 93.56 88 HIS A O 1
ATOM 693 N N . GLN A 1 89 ? 0.730 13.143 -1.874 1.00 93.88 89 GLN A N 1
ATOM 694 C CA . GLN A 1 89 ? -0.613 13.637 -2.204 1.00 93.88 89 GLN A CA 1
ATOM 695 C C . GLN A 1 89 ? -1.689 12.548 -2.052 1.00 93.88 89 GLN A C 1
ATOM 697 O O . GLN A 1 89 ? -2.769 12.826 -1.535 1.00 93.88 89 GLN A O 1
ATOM 702 N N . LEU A 1 90 ? -1.397 11.304 -2.450 1.00 92.00 90 LEU A N 1
ATOM 703 C CA . LEU A 1 90 ? -2.319 10.180 -2.253 1.00 92.00 90 LEU A CA 1
ATOM 704 C C . LEU A 1 90 ? -2.496 9.807 -0.778 1.00 92.00 90 LEU A C 1
ATOM 706 O O . LEU A 1 90 ? -3.618 9.518 -0.385 1.00 92.00 90 LEU A O 1
ATOM 710 N N . GLN A 1 91 ? -1.442 9.859 0.039 1.00 93.12 91 GLN A N 1
ATOM 711 C CA . GLN A 1 91 ? -1.545 9.600 1.479 1.00 93.12 91 GLN A CA 1
ATOM 712 C C . GLN A 1 91 ? -2.390 10.667 2.195 1.00 93.12 91 GLN A C 1
ATOM 714 O O . GLN A 1 91 ? -3.160 10.324 3.083 1.00 93.12 91 GLN A O 1
ATOM 719 N N . ILE A 1 92 ? -2.292 11.938 1.782 1.00 93.69 92 ILE A N 1
ATOM 720 C CA . ILE A 1 92 ? -3.162 13.016 2.286 1.00 93.69 92 ILE A CA 1
ATOM 721 C C . ILE A 1 92 ? -4.622 12.768 1.879 1.00 93.69 92 ILE A C 1
ATOM 723 O O . ILE A 1 92 ? -5.519 12.902 2.704 1.00 93.69 92 ILE A O 1
ATOM 727 N N . LYS A 1 93 ? -4.871 12.387 0.617 1.00 94.75 93 LYS A N 1
ATOM 728 C CA . LYS A 1 93 ? -6.232 12.139 0.109 1.00 94.75 93 LYS A CA 1
ATOM 729 C C . LYS A 1 93 ? -6.875 10.873 0.700 1.00 94.75 93 LYS A C 1
ATOM 731 O O . LYS A 1 93 ? -8.092 10.824 0.846 1.00 94.75 93 LYS A O 1
ATOM 736 N N . TYR A 1 94 ? -6.073 9.860 1.019 1.00 92.50 94 TYR A N 1
ATOM 737 C CA . TYR A 1 94 ? -6.514 8.567 1.543 1.00 92.50 94 TYR A CA 1
ATOM 738 C C . TYR A 1 94 ? -5.730 8.227 2.825 1.00 92.50 94 TYR A C 1
ATOM 740 O O . TYR A 1 94 ? -4.841 7.374 2.792 1.00 92.50 94 TYR A O 1
ATOM 748 N N . PRO A 1 95 ? -6.033 8.869 3.971 1.00 90.62 95 PRO A N 1
ATOM 749 C CA . PRO A 1 95 ? -5.262 8.694 5.206 1.00 90.62 95 PRO A CA 1
ATOM 750 C C . PRO A 1 95 ? -5.317 7.261 5.759 1.00 90.62 95 PRO A C 1
ATOM 752 O O . PRO A 1 95 ? -4.363 6.811 6.385 1.00 90.62 95 PRO A O 1
ATOM 755 N N . GLN A 1 96 ? -6.394 6.522 5.472 1.00 88.75 96 GLN A N 1
ATOM 756 C CA . GLN A 1 96 ? -6.575 5.113 5.849 1.00 88.75 96 GLN A CA 1
ATOM 757 C C . GLN A 1 96 ? -5.729 4.135 5.006 1.00 88.75 96 GLN A C 1
ATOM 759 O O . GLN A 1 96 ? -5.611 2.958 5.350 1.00 88.75 96 GLN A O 1
ATOM 764 N N . ALA A 1 97 ? -5.135 4.586 3.897 1.00 91.31 97 ALA A N 1
ATOM 765 C CA . ALA A 1 97 ? -4.332 3.738 3.025 1.00 91.31 97 ALA A CA 1
ATOM 766 C C . ALA A 1 97 ? -2.954 3.450 3.633 1.00 91.31 97 ALA A C 1
ATOM 768 O O . ALA A 1 97 ? -2.241 4.360 4.057 1.00 91.31 97 ALA A O 1
ATOM 769 N N . ARG A 1 98 ? -2.501 2.192 3.582 1.00 91.88 98 ARG A N 1
ATOM 770 C CA . ARG A 1 98 ? -1.119 1.835 3.951 1.00 91.88 98 ARG A CA 1
ATOM 771 C C . ARG A 1 98 ? -0.257 1.799 2.690 1.00 91.88 98 ARG A C 1
ATOM 773 O O . ARG A 1 98 ? -0.281 0.813 1.952 1.00 91.88 98 ARG A O 1
ATOM 780 N N . LEU A 1 99 ? 0.518 2.857 2.439 1.00 92.06 99 LEU A N 1
ATOM 781 C CA . LEU A 1 99 ? 1.406 2.967 1.273 1.00 92.06 99 LEU A CA 1
ATOM 782 C C . LEU A 1 99 ? 2.878 2.701 1.633 1.00 92.06 99 LEU A C 1
ATOM 784 O O . LEU A 1 99 ? 3.448 3.345 2.510 1.00 92.06 99 LEU A O 1
ATOM 788 N N . LEU A 1 100 ? 3.542 1.792 0.907 1.00 92.69 100 LEU A N 1
ATOM 789 C CA . LEU A 1 100 ? 4.975 1.504 1.080 1.00 92.69 100 LEU A CA 1
ATOM 790 C C . LEU A 1 100 ? 5.771 1.756 -0.206 1.00 92.69 100 LEU A C 1
ATOM 792 O O . LEU A 1 100 ? 5.749 0.938 -1.125 1.00 92.69 100 LEU A O 1
ATOM 796 N N . HIS A 1 101 ? 6.571 2.827 -0.246 1.00 93.19 101 HIS A N 1
ATOM 797 C CA . HIS A 1 101 ? 7.505 3.089 -1.353 1.00 93.19 101 HIS A CA 1
ATOM 798 C C . HIS A 1 101 ? 8.907 2.523 -1.090 1.00 93.19 101 HIS A C 1
ATOM 800 O O . HIS A 1 101 ? 9.542 2.853 -0.084 1.00 93.19 101 HIS A O 1
ATOM 806 N N . LYS A 1 102 ? 9.443 1.718 -2.019 1.00 92.25 102 LYS A N 1
ATOM 807 C CA . LYS A 1 102 ? 10.853 1.271 -2.020 1.00 92.25 102 LYS A CA 1
ATOM 808 C C . LYS A 1 102 ? 11.446 1.283 -3.438 1.00 92.25 102 LYS A C 1
ATOM 810 O O . LYS A 1 102 ? 10.734 1.255 -4.434 1.00 92.25 102 LYS A O 1
ATOM 815 N N . LYS A 1 103 ? 12.783 1.315 -3.539 1.00 90.19 103 LYS A N 1
ATOM 816 C CA . LYS A 1 103 ? 13.508 1.343 -4.832 1.00 90.19 103 LYS A CA 1
ATOM 817 C C . LYS A 1 103 ? 13.644 -0.033 -5.502 1.00 90.19 103 LYS A C 1
ATOM 819 O O . LYS A 1 103 ? 13.722 -0.092 -6.722 1.00 90.19 103 LYS A O 1
ATOM 824 N N . LYS A 1 104 ? 13.731 -1.107 -4.706 1.00 87.94 104 LYS A N 1
ATOM 825 C CA . LYS A 1 104 ? 13.956 -2.502 -5.130 1.00 87.94 104 LYS A CA 1
ATOM 826 C C . LYS A 1 104 ? 13.025 -3.444 -4.358 1.00 87.94 104 LYS A C 1
ATOM 828 O O . LYS A 1 104 ? 12.664 -3.153 -3.216 1.00 87.94 104 LYS A O 1
ATOM 833 N N . LEU A 1 105 ? 12.672 -4.578 -4.964 1.00 85.56 105 LEU A N 1
ATOM 834 C CA . LEU A 1 105 ? 11.882 -5.636 -4.329 1.00 85.56 105 LEU A CA 1
ATOM 835 C C . LEU A 1 105 ? 12.773 -6.423 -3.353 1.00 85.56 105 LEU A C 1
ATOM 837 O O . LEU A 1 105 ? 13.736 -7.061 -3.770 1.00 85.56 105 LEU A O 1
ATOM 841 N N . GLY A 1 106 ? 12.467 -6.368 -2.055 1.00 86.94 106 GLY A N 1
ATOM 842 C CA . GLY A 1 106 ? 13.287 -6.970 -0.994 1.00 86.94 106 GLY A CA 1
ATOM 843 C C . GLY A 1 106 ? 12.471 -7.469 0.201 1.00 86.94 106 GLY A C 1
ATOM 844 O O . GLY A 1 106 ? 11.238 -7.446 0.168 1.00 86.94 106 GLY A O 1
ATOM 845 N N . LYS A 1 107 ? 13.160 -7.904 1.271 1.00 87.44 107 LYS A N 1
ATOM 846 C CA . LYS A 1 107 ? 12.544 -8.510 2.472 1.00 87.44 107 LYS A CA 1
ATOM 847 C C . LYS A 1 107 ? 11.419 -7.644 3.068 1.00 87.44 107 LYS A C 1
ATOM 849 O O . LYS A 1 107 ? 10.339 -8.164 3.320 1.00 87.44 107 LYS A O 1
ATOM 854 N N . ALA A 1 108 ? 11.629 -6.329 3.193 1.00 87.12 108 ALA A N 1
ATOM 855 C CA . ALA A 1 108 ? 10.638 -5.396 3.745 1.00 87.12 108 ALA A CA 1
ATOM 856 C C . ALA A 1 108 ? 9.312 -5.368 2.959 1.00 87.12 108 ALA A C 1
ATOM 858 O O . ALA A 1 108 ? 8.244 -5.434 3.556 1.00 87.12 108 ALA A O 1
ATOM 859 N N . VAL A 1 109 ? 9.371 -5.343 1.620 1.00 88.12 109 VAL A N 1
ATOM 860 C CA . VAL A 1 109 ? 8.170 -5.369 0.762 1.00 88.12 109 VAL A CA 1
ATOM 861 C C . VAL A 1 109 ? 7.418 -6.691 0.926 1.00 88.12 109 VAL A C 1
ATOM 863 O O . VAL A 1 109 ? 6.197 -6.702 1.007 1.00 88.12 109 VAL A O 1
ATOM 866 N N . ARG A 1 110 ? 8.139 -7.813 1.032 1.00 87.25 110 ARG A N 1
ATOM 867 C CA . ARG A 1 110 ? 7.527 -9.131 1.258 1.00 87.25 110 ARG A CA 1
ATOM 868 C C . ARG A 1 110 ? 6.875 -9.250 2.639 1.00 87.25 110 ARG A C 1
ATOM 870 O O . ARG A 1 110 ? 5.788 -9.807 2.723 1.00 87.25 110 ARG A O 1
ATOM 877 N N . ARG A 1 111 ? 7.508 -8.722 3.697 1.00 87.75 111 ARG A N 1
ATOM 878 C CA . ARG A 1 111 ? 6.938 -8.685 5.059 1.00 87.75 111 ARG A CA 1
ATOM 879 C C . ARG A 1 111 ? 5.646 -7.864 5.079 1.00 87.75 111 ARG A C 1
ATOM 881 O O . ARG A 1 111 ? 4.627 -8.377 5.517 1.00 87.75 111 ARG A O 1
ATOM 888 N N . PHE A 1 112 ? 5.669 -6.671 4.490 1.00 88.56 112 PHE A N 1
ATOM 889 C CA . PHE A 1 112 ? 4.504 -5.792 4.363 1.00 88.56 112 PHE A CA 1
ATOM 890 C C . PHE A 1 112 ? 3.317 -6.466 3.652 1.00 88.56 112 PHE A C 1
ATOM 892 O O . PHE A 1 112 ? 2.197 -6.422 4.144 1.00 88.56 112 PHE A O 1
ATOM 899 N N . LEU A 1 113 ? 3.553 -7.165 2.534 1.00 86.44 113 LEU A N 1
ATOM 900 C CA . LEU A 1 113 ? 2.486 -7.895 1.833 1.00 86.44 113 LEU A CA 1
ATOM 901 C C . LEU A 1 113 ? 1.952 -9.106 2.624 1.00 86.44 113 LEU A C 1
ATOM 903 O O . LEU A 1 113 ? 0.794 -9.470 2.443 1.00 86.44 113 LEU A O 1
ATOM 907 N N . LYS A 1 114 ? 2.759 -9.727 3.498 1.00 84.62 114 LYS A N 1
ATOM 908 C CA . LYS A 1 114 ? 2.291 -10.785 4.415 1.00 84.62 114 LYS A CA 1
ATOM 909 C C . LYS A 1 114 ? 1.456 -10.223 5.571 1.00 84.62 114 LYS A C 1
ATOM 911 O O . LYS A 1 114 ? 0.415 -10.793 5.880 1.00 84.62 114 LYS A O 1
ATOM 916 N N . GLN A 1 115 ? 1.867 -9.089 6.143 1.00 78.69 115 GLN A N 1
ATOM 917 C CA . GLN A 1 115 ? 1.133 -8.377 7.202 1.00 78.69 115 GLN A CA 1
ATOM 918 C C . GLN A 1 115 ? -0.274 -7.938 6.767 1.00 78.69 115 GLN A C 1
ATOM 920 O O . GLN A 1 115 ? -1.123 -7.733 7.609 1.00 78.69 115 GLN A O 1
ATOM 925 N N . ALA A 1 116 ? -0.552 -7.844 5.466 1.00 67.19 116 ALA A N 1
ATOM 926 C CA . ALA A 1 116 ? -1.895 -7.558 4.955 1.00 67.19 116 ALA A CA 1
ATOM 927 C C . ALA A 1 116 ? -2.879 -8.746 5.007 1.00 67.19 116 ALA A C 1
ATOM 929 O O . ALA A 1 116 ? -4.048 -8.584 4.651 1.00 67.19 116 ALA A O 1
ATOM 930 N N . ARG A 1 117 ? -2.394 -9.962 5.303 1.00 58.09 117 ARG A N 1
ATOM 931 C CA . ARG A 1 117 ? -3.206 -11.191 5.406 1.00 58.09 117 ARG A CA 1
ATOM 932 C C . ARG A 1 117 ? -3.384 -11.676 6.833 1.00 58.09 117 ARG A C 1
ATOM 934 O O . ARG A 1 117 ? -4.385 -12.323 7.111 1.00 58.09 117 ARG A O 1
ATOM 941 N N . GLN A 1 118 ? -2.417 -11.409 7.699 1.00 49.44 118 GLN A N 1
ATOM 942 C CA . GLN A 1 118 ? -2.645 -11.537 9.127 1.00 49.44 118 GLN A CA 1
ATOM 943 C C . GLN A 1 118 ? -3.414 -10.278 9.544 1.00 49.44 118 GLN A C 1
ATOM 945 O O . GLN A 1 118 ? -2.901 -9.190 9.284 1.00 49.44 118 GLN A O 1
ATOM 950 N N . PRO A 1 119 ? -4.615 -10.367 10.150 1.00 46.69 119 PRO A N 1
ATOM 951 C CA . PRO A 1 119 ? -5.084 -9.245 10.958 1.00 46.69 119 PRO A CA 1
ATOM 952 C C . PRO A 1 119 ? -3.972 -8.913 11.960 1.00 46.69 119 PRO A C 1
ATOM 954 O O . PRO A 1 119 ? -3.201 -9.804 12.334 1.00 46.69 119 PRO A O 1
ATOM 957 N N . GLU A 1 120 ? -3.818 -7.643 12.334 1.00 43.03 120 GLU A N 1
ATOM 958 C CA . GLU A 1 120 ? -2.743 -7.275 13.252 1.00 43.03 120 GLU A CA 1
ATOM 959 C C . GLU A 1 120 ? -3.000 -7.929 14.611 1.00 43.03 120 GLU A C 1
ATOM 961 O O . GLU A 1 120 ? -3.726 -7.393 15.438 1.00 43.03 120 GLU A O 1
ATOM 966 N N . ASN A 1 121 ? -2.363 -9.078 14.854 1.00 44.59 121 ASN A N 1
ATOM 967 C CA . ASN A 1 121 ? -1.948 -9.435 16.197 1.00 44.59 121 ASN A CA 1
ATOM 968 C C . ASN A 1 121 ? -1.021 -8.289 16.630 1.00 44.59 121 ASN A C 1
ATOM 970 O O . ASN A 1 121 ? 0.027 -8.120 15.994 1.00 44.59 121 ASN A O 1
ATOM 974 N N . PRO A 1 122 ? -1.354 -7.509 17.674 1.00 44.38 122 PRO A N 1
ATOM 975 C CA . PRO A 1 122 ? -0.513 -6.391 18.112 1.00 44.38 122 PRO A CA 1
ATOM 976 C C . PRO A 1 122 ? 0.861 -6.836 18.658 1.00 44.38 122 PRO A C 1
ATOM 978 O O . PRO A 1 122 ? 1.706 -6.002 18.973 1.00 44.38 122 PRO A O 1
ATOM 981 N N . PHE A 1 123 ? 1.122 -8.148 18.686 1.00 42.19 123 PHE A N 1
ATOM 982 C CA . PHE A 1 123 ? 2.382 -8.787 19.050 1.00 42.19 123 PHE A CA 1
ATOM 983 C C . PHE A 1 123 ? 3.129 -9.271 17.808 1.00 42.19 123 PHE A C 1
ATOM 985 O O . PHE A 1 123 ? 2.991 -10.409 17.352 1.00 42.19 123 PHE A O 1
ATOM 992 N N . GLY A 1 124 ? 3.932 -8.368 17.247 1.00 40.78 124 GLY A N 1
ATOM 993 C CA . GLY A 1 124 ? 5.017 -8.742 16.351 1.00 40.78 124 GLY A CA 1
ATOM 994 C C . GLY A 1 124 ? 6.187 -9.301 17.159 1.00 40.78 124 GLY A C 1
ATOM 995 O O . GLY A 1 124 ? 6.645 -8.637 18.079 1.00 40.78 124 GLY A O 1
ATOM 996 N N . GLU A 1 125 ? 6.684 -10.471 16.743 1.00 45.50 125 GLU A N 1
ATOM 997 C CA . GLU A 1 125 ? 7.614 -11.340 17.491 1.00 45.50 125 GLU A CA 1
ATOM 998 C C . GLU A 1 125 ? 6.903 -12.112 18.611 1.00 45.50 125 GLU A C 1
ATOM 1000 O O . GLU A 1 125 ? 6.075 -11.566 19.334 1.00 45.50 125 GLU A O 1
ATOM 1005 N N . ALA A 1 126 ? 7.164 -13.425 18.680 1.00 48.56 126 ALA A N 1
ATOM 1006 C CA . ALA A 1 126 ? 6.517 -14.312 19.639 1.00 48.56 126 ALA A CA 1
ATOM 1007 C C . ALA A 1 126 ? 6.862 -13.827 21.053 1.00 48.56 126 ALA A C 1
ATOM 1009 O O . ALA A 1 126 ? 8.047 -13.835 21.404 1.00 48.56 126 ALA A O 1
ATOM 1010 N N . PRO A 1 127 ? 5.882 -13.379 21.856 1.00 45.62 127 PRO A N 1
ATOM 1011 C CA . PRO A 1 127 ? 6.172 -13.009 23.225 1.00 45.62 127 PRO A CA 1
ATOM 1012 C C . PRO A 1 127 ? 6.617 -14.274 23.955 1.00 45.62 127 PRO A C 1
ATOM 1014 O O . PRO A 1 127 ? 6.027 -15.339 23.763 1.00 45.62 127 PRO A O 1
ATOM 1017 N N . SER A 1 128 ? 7.628 -14.158 24.817 1.00 57.69 128 SER A N 1
ATOM 1018 C CA . SER A 1 128 ? 7.771 -15.116 25.912 1.00 57.69 128 SER A CA 1
ATOM 1019 C C . SER A 1 128 ? 6.416 -15.234 26.613 1.00 57.69 128 SER A C 1
ATOM 1021 O O . SER A 1 128 ? 5.710 -14.230 26.734 1.00 57.69 128 SER A O 1
ATOM 1023 N N . GLU A 1 129 ? 6.030 -16.429 27.064 1.00 55.84 129 GLU A N 1
ATOM 1024 C CA . GLU A 1 129 ? 4.709 -16.648 27.680 1.00 55.84 129 GLU A CA 1
ATOM 1025 C C . GLU A 1 129 ? 4.443 -15.639 28.805 1.00 55.84 129 GLU A C 1
ATOM 1027 O O . GLU A 1 129 ? 3.348 -15.105 28.908 1.00 55.84 129 GLU A O 1
ATOM 1032 N N . GLN A 1 130 ? 5.493 -15.253 29.533 1.00 57.00 130 GLN A N 1
ATOM 1033 C CA . GLN A 1 130 ? 5.524 -14.149 30.497 1.00 57.00 130 GLN A CA 1
ATOM 1034 C C . GLN A 1 130 ? 4.974 -12.818 29.951 1.00 57.00 130 GLN A C 1
ATOM 1036 O O . GLN A 1 130 ? 4.123 -12.222 30.593 1.00 57.00 130 GLN A O 1
ATOM 1041 N N . ARG A 1 131 ? 5.372 -12.365 28.753 1.00 58.84 131 ARG A N 1
ATOM 1042 C CA . ARG A 1 131 ? 4.836 -11.135 28.133 1.00 58.84 131 ARG A CA 1
ATOM 1043 C C . ARG A 1 131 ? 3.401 -11.287 27.629 1.00 58.84 131 ARG A C 1
ATOM 1045 O O . ARG A 1 131 ? 2.665 -10.305 27.593 1.00 58.84 131 ARG A O 1
ATOM 1052 N N . LEU A 1 132 ? 2.993 -12.496 27.233 1.00 60.03 132 LEU A N 1
ATOM 1053 C CA . LEU A 1 132 ? 1.583 -12.794 26.958 1.00 60.03 132 LEU A CA 1
ATOM 1054 C C . LEU A 1 132 ? 0.761 -12.750 28.249 1.00 60.03 132 LEU A C 1
ATOM 1056 O O . LEU A 1 132 ? -0.310 -12.157 28.249 1.00 60.03 132 LEU A O 1
ATOM 1060 N N . ILE A 1 133 ? 1.273 -13.297 29.351 1.00 65.81 133 ILE A N 1
ATOM 1061 C CA . ILE A 1 133 ? 0.656 -13.231 30.681 1.00 65.81 133 ILE A CA 1
ATOM 1062 C C . ILE A 1 133 ? 0.595 -11.780 31.176 1.00 65.81 133 ILE A C 1
ATOM 1064 O O . ILE A 1 133 ? -0.465 -11.344 31.592 1.00 65.81 133 ILE A O 1
ATOM 1068 N N . GLU A 1 134 ? 1.664 -10.990 31.062 1.00 69.69 134 GLU A N 1
ATOM 1069 C CA . GLU A 1 134 ? 1.669 -9.565 31.428 1.00 69.69 134 GLU A CA 1
ATOM 1070 C C . GLU A 1 134 ? 0.675 -8.750 30.594 1.00 69.69 134 GLU A C 1
ATOM 1072 O O . GLU A 1 134 ? -0.100 -7.974 31.150 1.00 69.69 134 GLU A O 1
ATOM 1077 N N . TYR A 1 135 ? 0.643 -8.931 29.268 1.00 69.00 135 TYR A N 1
ATOM 1078 C CA . TYR A 1 135 ? -0.291 -8.185 28.427 1.00 69.00 135 TYR A CA 1
ATOM 1079 C C . TYR A 1 135 ? -1.736 -8.657 28.585 1.00 69.00 135 TYR A C 1
ATOM 1081 O O . TYR A 1 135 ? -2.645 -7.830 28.576 1.00 69.00 135 TYR A O 1
ATOM 1089 N N . THR A 1 136 ? -1.984 -9.958 28.754 1.00 67.19 136 THR A N 1
ATOM 1090 C CA . THR A 1 136 ? -3.330 -10.447 29.086 1.00 67.19 136 THR A CA 1
ATOM 1091 C C . THR A 1 136 ? -3.737 -10.012 30.484 1.00 67.19 136 THR A C 1
ATOM 1093 O O . THR A 1 136 ? -4.873 -9.603 30.633 1.00 67.19 136 THR A O 1
ATOM 1096 N N . ALA A 1 137 ? -2.843 -9.962 31.473 1.00 68.88 137 ALA A N 1
ATOM 1097 C CA . ALA A 1 137 ? -3.129 -9.395 32.788 1.00 68.88 137 ALA A CA 1
ATOM 1098 C C . ALA A 1 137 ? -3.448 -7.897 32.698 1.00 68.88 137 ALA A C 1
ATOM 1100 O O . ALA A 1 137 ? -4.426 -7.469 33.292 1.00 68.88 137 ALA A O 1
ATOM 1101 N N . GLN A 1 138 ? -2.714 -7.108 31.905 1.00 69.75 138 GLN A N 1
ATOM 1102 C CA . GLN A 1 138 ? -3.024 -5.689 31.670 1.00 69.75 138 GLN A CA 1
ATOM 1103 C C . GLN A 1 138 ? -4.316 -5.486 30.868 1.00 69.75 138 GLN A C 1
ATOM 1105 O O . GLN A 1 138 ? -5.092 -4.588 31.177 1.00 69.75 138 GLN A O 1
ATOM 1110 N N . THR A 1 139 ? -4.581 -6.321 29.862 1.00 71.50 139 THR A N 1
ATOM 1111 C CA . THR A 1 139 ? -5.805 -6.253 29.046 1.00 71.50 139 THR A CA 1
ATOM 1112 C C . THR A 1 139 ? -7.012 -6.730 29.841 1.00 71.50 139 THR A C 1
ATOM 1114 O O . THR A 1 139 ? -8.071 -6.126 29.744 1.00 71.50 139 THR A O 1
ATOM 1117 N N . VAL A 1 140 ? -6.856 -7.758 30.677 1.00 70.56 140 VAL A N 1
ATOM 1118 C CA . VAL A 1 140 ? -7.857 -8.186 31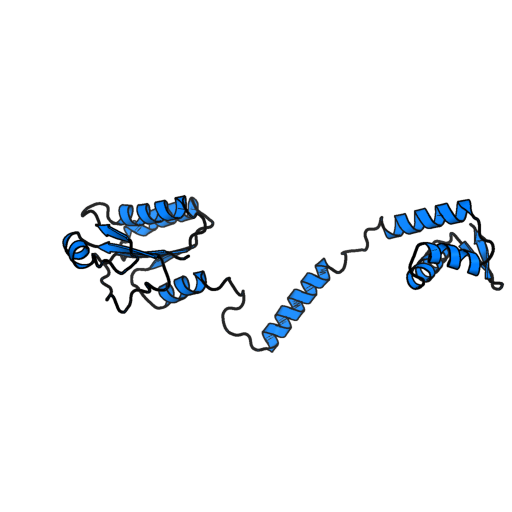.653 1.00 70.56 140 VAL A CA 1
ATOM 1119 C C . VAL A 1 140 ? -8.021 -7.110 32.711 1.00 70.56 140 VAL A C 1
ATOM 1121 O O . VAL A 1 140 ? -9.154 -6.805 33.003 1.00 70.56 140 VAL A O 1
ATOM 1124 N N . GLN A 1 141 ? -6.979 -6.446 33.216 1.00 65.50 141 GLN A N 1
ATOM 1125 C CA . GLN A 1 141 ? -7.122 -5.318 34.149 1.00 65.50 141 GLN A CA 1
ATOM 1126 C C . GLN A 1 141 ? -7.773 -4.086 33.507 1.00 65.50 141 GLN A C 1
ATOM 1128 O O . GLN A 1 141 ? -8.523 -3.401 34.186 1.00 65.50 141 GLN A O 1
ATOM 1133 N N . GLN A 1 142 ? -7.559 -3.804 32.217 1.00 63.97 142 GLN A N 1
ATOM 1134 C CA . GLN A 1 142 ? -8.253 -2.725 31.500 1.00 63.97 142 GLN A CA 1
ATOM 1135 C C . GLN A 1 142 ? -9.691 -3.091 31.130 1.00 63.97 142 GLN A C 1
ATOM 1137 O O . GLN A 1 142 ? -10.576 -2.248 31.245 1.00 63.97 142 GLN A O 1
ATOM 1142 N N . ALA A 1 143 ? -9.943 -4.333 30.716 1.00 60.25 143 ALA A N 1
ATOM 1143 C CA . ALA A 1 143 ? -11.290 -4.844 30.505 1.00 60.25 143 ALA A CA 1
ATOM 1144 C C . ALA A 1 143 ? -12.038 -4.882 31.839 1.00 60.25 143 ALA A C 1
ATOM 1146 O O . ALA A 1 143 ? -13.142 -4.379 31.922 1.00 60.25 143 ALA A O 1
ATOM 1147 N N . VAL A 1 144 ? -11.405 -5.351 32.912 1.0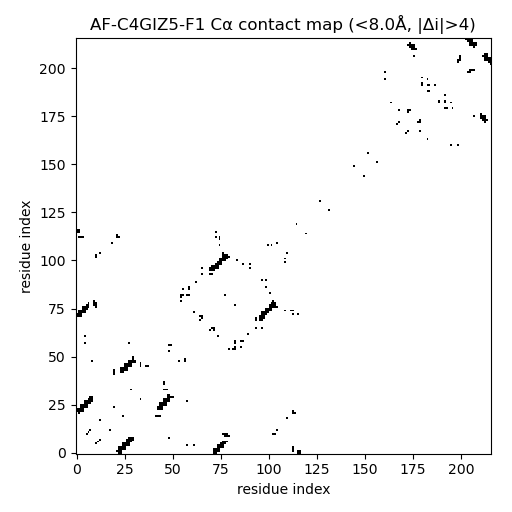0 60.38 144 VAL A N 1
ATOM 1148 C CA . VAL A 1 144 ? -11.900 -5.293 34.289 1.00 60.38 144 VAL A CA 1
ATOM 1149 C C . VAL A 1 144 ? -11.985 -3.850 34.782 1.00 60.38 144 VAL A C 1
ATOM 1151 O O . VAL A 1 144 ? -12.882 -3.589 35.544 1.00 60.38 144 VAL A O 1
ATOM 1154 N N . ALA A 1 145 ? -11.220 -2.867 34.305 1.00 57.06 145 ALA A N 1
ATOM 1155 C CA . ALA A 1 145 ? -11.472 -1.449 34.617 1.00 57.06 145 ALA A CA 1
ATOM 1156 C C . ALA A 1 145 ? -12.646 -0.834 33.821 1.00 57.06 145 ALA A C 1
ATOM 1158 O O . ALA A 1 145 ? -13.117 0.248 34.165 1.00 57.06 145 ALA A O 1
ATOM 1159 N N . GLN A 1 146 ? -13.113 -1.505 32.760 1.00 56.72 146 GLN A N 1
ATOM 1160 C CA . GLN A 1 146 ? -14.317 -1.152 31.991 1.00 56.72 146 GLN A CA 1
ATOM 1161 C C . GLN A 1 146 ? -15.540 -2.026 32.344 1.00 56.72 146 GLN A C 1
ATOM 1163 O O . GLN A 1 146 ? -16.664 -1.658 32.015 1.00 56.72 146 GLN A O 1
ATOM 1168 N N . ILE A 1 147 ? -15.322 -3.178 32.992 1.00 50.78 147 ILE A N 1
ATOM 1169 C CA . ILE A 1 147 ? -16.329 -4.165 33.420 1.00 50.78 147 ILE A CA 1
ATOM 1170 C C . ILE A 1 147 ? -16.563 -4.089 34.937 1.00 50.78 147 ILE A C 1
ATOM 1172 O O . ILE A 1 147 ? -17.690 -4.302 35.368 1.00 50.78 147 ILE A O 1
ATOM 1176 N N .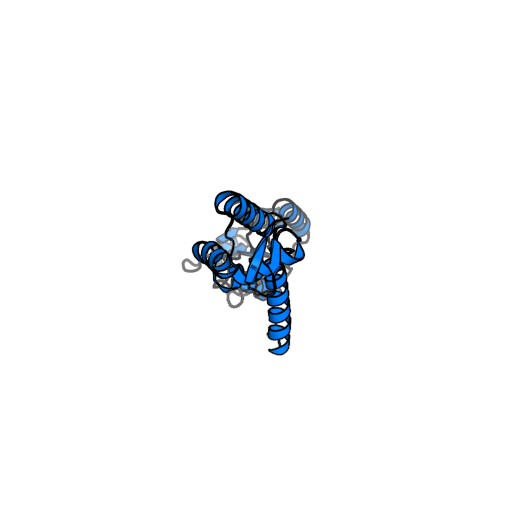 ILE A 1 148 ? -15.557 -3.711 35.742 1.00 45.28 148 ILE A N 1
ATOM 1177 C CA . ILE A 1 148 ? -15.798 -2.971 36.987 1.00 45.28 148 ILE A CA 1
ATOM 1178 C C . ILE A 1 148 ? -16.504 -1.698 36.536 1.00 45.28 148 ILE A C 1
ATOM 1180 O O . ILE A 1 148 ? -15.911 -0.902 35.798 1.00 45.28 148 ILE A O 1
ATOM 1184 N N . PRO A 1 149 ? -17.751 -1.476 36.971 1.00 46.00 149 PRO A N 1
ATOM 1185 C CA . PRO A 1 149 ? -18.378 -0.184 36.814 1.00 46.00 149 PRO A CA 1
ATOM 1186 C C . PRO A 1 149 ? -17.505 0.828 37.555 1.00 46.00 149 PRO A C 1
ATOM 1188 O O . PRO A 1 149 ? -17.277 0.691 38.759 1.00 46.00 149 PRO A O 1
ATOM 1191 N N . SER A 1 150 ? -16.980 1.828 36.843 1.00 41.09 150 SER A N 1
ATOM 1192 C CA . SER A 1 150 ? -16.397 3.001 37.497 1.00 41.09 150 SER A CA 1
ATOM 1193 C C . SER A 1 150 ? -17.505 3.684 38.299 1.00 41.09 150 SER A C 1
ATOM 1195 O O . SER A 1 150 ? -18.293 4.445 37.741 1.00 41.09 150 SER A O 1
ATOM 1197 N N . ALA A 1 151 ? -17.536 3.350 39.593 1.00 42.19 151 ALA A N 1
ATOM 1198 C CA . ALA A 1 151 ? -18.674 3.438 40.505 1.00 42.19 151 ALA A CA 1
ATOM 1199 C C . ALA A 1 151 ? -19.893 2.579 40.087 1.00 42.19 151 ALA A C 1
ATOM 1201 O O . ALA A 1 151 ? -20.212 2.486 38.896 1.00 42.19 151 ALA A O 1
ATOM 1202 N N . PRO A 1 152 ? -20.656 2.011 41.049 1.00 42.31 152 PRO A N 1
ATOM 1203 C CA . PRO A 1 152 ? -22.063 1.755 40.775 1.00 42.31 152 PRO A CA 1
ATOM 1204 C C . PRO A 1 152 ? -22.688 3.082 40.318 1.00 42.31 152 PRO A C 1
ATOM 1206 O O . PRO A 1 152 ? -22.335 4.146 40.845 1.00 42.31 152 PRO A O 1
ATOM 1209 N N . PRO A 1 153 ? -23.605 3.087 39.336 1.00 39.66 153 PRO A N 1
ATOM 1210 C CA . PRO A 1 153 ? -24.334 4.304 39.038 1.00 39.66 153 PRO A CA 1
ATOM 1211 C C . PRO A 1 153 ? -25.069 4.707 40.318 1.00 39.66 153 PRO A C 1
ATOM 1213 O O . PRO A 1 153 ? -25.957 3.983 40.766 1.00 39.66 153 PRO A O 1
ATOM 1216 N N . ALA A 1 154 ? -24.743 5.883 40.868 1.00 41.62 154 ALA A N 1
ATOM 1217 C CA . ALA A 1 154 ? -25.304 6.439 42.111 1.00 41.62 154 ALA A CA 1
ATOM 1218 C C . ALA A 1 154 ? -26.822 6.760 42.035 1.00 41.62 154 ALA A C 1
ATOM 1220 O O . ALA A 1 154 ? -27.367 7.529 42.828 1.00 41.62 154 ALA A O 1
ATOM 1221 N N . GLY A 1 155 ? -27.507 6.169 41.055 1.00 43.12 155 GLY A N 1
ATOM 1222 C CA . GLY A 1 155 ? -28.944 6.140 40.851 1.00 43.12 155 GLY A CA 1
ATOM 1223 C C . GLY A 1 155 ? -29.556 4.731 40.822 1.00 43.12 155 GLY A C 1
ATOM 1224 O O . GLY A 1 155 ? -30.768 4.654 40.953 1.00 43.12 155 GLY A O 1
ATOM 1225 N N . ALA A 1 156 ? -28.803 3.628 40.677 1.00 45.19 156 ALA A N 1
ATOM 1226 C CA . ALA A 1 156 ? -29.387 2.275 40.638 1.00 45.19 156 ALA A CA 1
ATOM 1227 C C . ALA A 1 156 ? -29.610 1.702 42.043 1.00 45.19 156 ALA A C 1
ATOM 1229 O O . ALA A 1 156 ? -30.744 1.370 42.377 1.00 45.19 156 ALA A O 1
ATOM 1230 N N . GLU A 1 157 ? -28.577 1.686 42.890 1.00 48.09 157 GLU A N 1
ATOM 1231 C CA . GLU A 1 157 ? -28.715 1.412 44.330 1.00 48.09 157 GLU A CA 1
ATOM 1232 C C . GLU A 1 157 ? -29.708 2.405 44.946 1.00 48.09 157 GLU A C 1
ATOM 1234 O O . GLU A 1 157 ? -30.708 2.002 45.529 1.00 48.09 157 GLU A O 1
ATOM 1239 N N . SER A 1 158 ? -29.552 3.704 44.669 1.00 53.47 158 SER A N 1
ATOM 1240 C CA . SER A 1 158 ? -30.493 4.745 45.106 1.00 53.47 158 SER A CA 1
ATOM 1241 C C . SER A 1 158 ? -31.938 4.513 44.630 1.00 53.47 158 SER A C 1
ATOM 1243 O O . SER A 1 158 ? -32.870 4.800 45.379 1.00 53.47 158 SER A O 1
ATOM 1245 N N . ALA A 1 159 ? -32.166 3.976 43.422 1.00 57.88 159 ALA A N 1
ATOM 1246 C CA . ALA A 1 159 ? -33.507 3.630 42.938 1.00 57.88 159 ALA A CA 1
ATOM 1247 C C . ALA A 1 159 ? -34.059 2.354 43.589 1.00 57.88 159 ALA A C 1
ATOM 1249 O O . ALA A 1 159 ? -35.254 2.298 43.892 1.00 57.88 159 ALA A O 1
ATOM 1250 N N . LEU A 1 160 ? -33.221 1.346 43.844 1.00 60.94 160 LEU A N 1
ATOM 1251 C CA . LEU A 1 160 ? -33.602 0.136 44.577 1.00 60.94 160 LEU A CA 1
ATOM 1252 C C . LEU A 1 160 ? -33.937 0.468 46.038 1.00 60.94 160 LEU A C 1
ATOM 1254 O O . LEU A 1 160 ? -34.991 0.059 46.523 1.00 60.94 160 LEU A O 1
ATOM 1258 N N . ILE A 1 161 ? -33.131 1.306 46.696 1.00 62.19 161 ILE A N 1
ATOM 1259 C CA . ILE A 1 161 ? -33.371 1.846 48.041 1.00 62.19 161 ILE A CA 1
ATOM 1260 C C . ILE A 1 161 ? -34.639 2.709 48.056 1.00 62.19 161 ILE A C 1
ATOM 1262 O O . ILE A 1 161 ? -35.484 2.530 48.930 1.00 62.19 161 ILE A O 1
ATOM 1266 N N . ALA A 1 162 ? -34.848 3.604 47.083 1.00 63.84 162 ALA A N 1
ATOM 1267 C CA . ALA A 1 162 ? -36.076 4.402 46.995 1.00 63.84 162 ALA A CA 1
ATOM 1268 C C . ALA A 1 162 ? -37.326 3.525 46.788 1.00 63.84 162 ALA A C 1
ATOM 1270 O O . ALA A 1 162 ? -38.368 3.771 47.400 1.00 63.84 162 ALA A O 1
ATOM 1271 N N . THR A 1 163 ? -37.214 2.467 45.982 1.00 65.69 163 THR A N 1
ATOM 1272 C CA . THR A 1 163 ? -38.289 1.491 45.754 1.00 65.69 163 THR A CA 1
ATOM 1273 C C . THR A 1 163 ? -38.565 0.659 47.010 1.00 65.69 163 THR A C 1
ATOM 1275 O O . THR A 1 163 ? -39.726 0.461 47.368 1.00 65.69 163 THR A O 1
ATOM 1278 N N . ALA A 1 164 ? -37.525 0.230 47.731 1.00 64.31 164 ALA A N 1
ATOM 1279 C CA . ALA A 1 164 ? -37.653 -0.449 49.018 1.00 64.31 164 ALA A CA 1
ATOM 1280 C C . ALA A 1 164 ? -38.287 0.464 50.079 1.00 64.31 164 ALA A C 1
ATOM 1282 O O . ALA A 1 164 ? -39.235 0.060 50.744 1.00 64.31 164 ALA A O 1
ATOM 1283 N N . LEU A 1 165 ? -37.860 1.726 50.184 1.00 65.88 165 LEU A N 1
ATOM 1284 C CA . LEU A 1 165 ? -38.459 2.716 51.084 1.00 65.88 165 LEU A CA 1
ATOM 1285 C C . LEU A 1 165 ? -39.934 2.988 50.753 1.00 65.88 165 LEU A C 1
ATOM 1287 O O . LEU A 1 165 ? -40.745 3.128 51.669 1.00 65.88 165 LEU A O 1
ATOM 1291 N N . ALA A 1 166 ? -40.314 3.019 49.473 1.00 65.31 166 ALA A N 1
ATOM 1292 C CA . ALA A 1 166 ? -41.715 3.122 49.065 1.00 65.31 166 ALA A CA 1
ATOM 1293 C C . ALA A 1 166 ? -42.538 1.887 49.487 1.00 65.31 166 ALA A C 1
ATOM 1295 O O . ALA A 1 166 ? -43.673 2.030 49.943 1.00 65.31 166 ALA A O 1
ATOM 1296 N N . LEU A 1 167 ? -41.964 0.681 49.402 1.00 67.88 167 LEU A N 1
ATOM 1297 C CA . LEU A 1 167 ? -42.601 -0.558 49.868 1.00 67.88 167 LEU A CA 1
ATOM 1298 C C . LEU A 1 167 ? -42.701 -0.635 51.399 1.00 67.88 167 LEU A C 1
ATOM 1300 O O . LEU A 1 167 ? -43.725 -1.087 51.913 1.00 67.88 167 LEU A O 1
ATOM 1304 N N . LEU A 1 168 ? -41.693 -0.147 52.126 1.00 68.81 168 LEU A N 1
ATOM 1305 C CA . LEU A 1 168 ? -41.709 -0.057 53.587 1.00 68.81 168 LEU A CA 1
ATOM 1306 C C . LEU A 1 168 ? -42.745 0.960 54.079 1.00 68.81 168 LEU A C 1
ATOM 1308 O O . LEU A 1 168 ? -43.474 0.653 55.015 1.00 68.81 168 LEU A O 1
ATOM 1312 N N . LYS A 1 169 ? -42.906 2.102 53.395 1.00 64.75 169 LYS A N 1
ATOM 1313 C CA . LYS A 1 169 ? -44.014 3.047 53.638 1.00 64.75 169 LYS A CA 1
ATOM 1314 C C . LYS A 1 169 ? -45.398 2.474 53.311 1.00 64.75 169 LYS A C 1
ATOM 1316 O O . LYS A 1 169 ? -46.391 2.935 53.861 1.00 64.75 169 LYS A O 1
ATOM 1321 N N . LYS A 1 170 ? -45.490 1.497 52.401 1.00 69.38 170 LYS A N 1
ATOM 1322 C CA . LYS A 1 170 ? -46.768 0.884 52.007 1.00 69.38 170 LYS A CA 1
ATOM 1323 C C . LYS A 1 170 ? -47.197 -0.262 52.930 1.00 69.38 170 LYS A C 1
ATOM 1325 O O . LYS A 1 170 ? -48.389 -0.413 53.168 1.00 69.38 170 LYS A O 1
ATOM 1330 N N . ASN A 1 171 ? -46.250 -1.062 53.427 1.00 66.81 171 ASN A N 1
ATOM 1331 C CA . ASN A 1 171 ? -46.545 -2.287 54.183 1.00 66.81 171 ASN A CA 1
ATOM 1332 C C . ASN A 1 171 ? -46.133 -2.237 55.667 1.00 66.81 171 ASN A C 1
ATOM 1334 O O . ASN A 1 171 ? -46.619 -3.055 56.440 1.00 66.81 171 ASN A O 1
ATOM 1338 N N . HIS A 1 172 ? -45.241 -1.318 56.066 1.00 67.94 172 HIS A N 1
ATOM 1339 C CA . HIS A 1 172 ? -44.737 -1.130 57.437 1.00 67.94 172 HIS A CA 1
ATOM 1340 C C . HIS A 1 172 ? -44.532 -2.435 58.253 1.00 67.94 172 HIS A C 1
ATOM 1342 O O . HIS A 1 172 ? -45.090 -2.571 59.350 1.00 67.94 172 HIS A O 1
ATOM 1348 N N . PRO A 1 173 ? -43.735 -3.410 57.759 1.00 73.12 173 PRO A N 1
ATOM 1349 C CA . PRO A 1 173 ? -43.502 -4.664 58.474 1.00 73.12 173 PRO A CA 1
ATOM 1350 C C . PRO A 1 173 ? -42.869 -4.396 59.846 1.00 73.12 173 PRO A C 1
ATOM 1352 O O . PRO A 1 173 ? -41.882 -3.667 59.956 1.00 73.12 173 PRO A O 1
ATOM 1355 N N . LYS A 1 174 ? -43.447 -4.975 60.904 1.00 74.38 174 LYS A N 1
ATOM 1356 C CA . LYS A 1 174 ? -43.016 -4.749 62.297 1.00 74.38 174 LYS A CA 1
ATOM 1357 C C . LYS A 1 174 ? -41.881 -5.677 62.743 1.00 74.38 174 LYS A C 1
ATOM 1359 O O . LYS A 1 174 ? -41.236 -5.391 63.747 1.00 74.38 174 LYS A O 1
ATOM 1364 N N . LYS A 1 175 ? -41.623 -6.765 62.009 1.00 77.44 175 LYS A N 1
ATOM 1365 C CA . LYS A 1 175 ? -40.577 -7.758 62.298 1.00 77.44 175 LYS A CA 1
ATOM 1366 C C . LYS A 1 175 ? -39.533 -7.812 61.185 1.00 77.44 175 LYS A C 1
ATOM 1368 O O . LYS A 1 175 ? -39.862 -7.692 60.006 1.00 77.44 175 LYS A O 1
ATOM 1373 N N . LYS A 1 176 ? -38.281 -8.073 61.565 1.00 75.88 176 LYS A N 1
ATOM 1374 C CA . LYS A 1 176 ? -37.135 -8.236 60.655 1.00 75.88 176 LYS A CA 1
ATOM 1375 C C . LYS A 1 176 ? -37.357 -9.328 59.604 1.00 75.88 176 LYS A C 1
ATOM 1377 O O . LYS A 1 176 ? -36.969 -9.146 58.457 1.00 75.88 176 LYS A O 1
ATOM 1382 N N . GLN A 1 177 ? -38.001 -10.435 59.979 1.00 75.94 177 GLN A N 1
ATOM 1383 C CA . GLN A 1 177 ? -38.262 -11.563 59.075 1.00 75.94 177 GLN A CA 1
ATOM 1384 C C . GLN A 1 177 ? -39.248 -11.198 57.953 1.00 75.94 177 GLN A C 1
ATOM 1386 O O . GLN A 1 177 ? -38.992 -11.522 56.797 1.00 75.94 177 GLN A O 1
ATOM 1391 N N . ASP A 1 178 ? -40.313 -10.449 58.259 1.00 75.06 178 ASP A N 1
ATOM 1392 C CA . ASP A 1 178 ? -41.265 -9.959 57.249 1.00 75.06 178 ASP A CA 1
ATOM 1393 C C . ASP A 1 178 ? -40.610 -8.932 56.310 1.00 75.06 178 ASP A C 1
ATOM 1395 O O . ASP A 1 178 ? -40.861 -8.931 55.105 1.00 75.06 178 ASP A O 1
ATOM 1399 N N . LEU A 1 179 ? -39.722 -8.085 56.847 1.00 74.50 179 LEU A N 1
ATOM 1400 C CA . LEU A 1 179 ? -38.931 -7.136 56.060 1.00 74.50 179 LEU A CA 1
ATOM 1401 C C . LEU A 1 179 ? -37.958 -7.861 55.113 1.00 74.50 179 LEU A C 1
ATOM 1403 O O . LEU A 1 179 ? -37.936 -7.559 53.922 1.00 74.50 179 LEU A O 1
ATOM 1407 N N . LEU A 1 180 ? -37.208 -8.852 55.608 1.00 77.94 180 LEU A N 1
ATOM 1408 C CA . LEU A 1 180 ? -36.315 -9.680 54.786 1.00 77.94 180 LEU A CA 1
ATOM 1409 C C . LEU A 1 180 ? -37.078 -10.455 53.711 1.00 77.94 180 LEU A C 1
ATOM 1411 O O . LEU A 1 180 ? -36.617 -10.526 52.573 1.00 77.94 180 LEU A O 1
ATOM 1415 N N . ARG A 1 181 ? -38.258 -10.992 54.038 1.00 79.25 181 ARG A N 1
ATOM 1416 C CA . ARG A 1 181 ? -39.126 -11.676 53.076 1.00 79.25 181 ARG A CA 1
ATOM 1417 C C . ARG A 1 181 ? -39.563 -10.740 51.948 1.00 79.25 181 ARG A C 1
ATOM 1419 O O . ARG A 1 181 ? -39.365 -11.083 50.789 1.00 79.25 181 ARG A O 1
ATOM 1426 N N . LEU A 1 182 ? -40.064 -9.545 52.267 1.00 75.81 182 LEU A N 1
ATOM 1427 C CA . LEU A 1 182 ? -40.476 -8.550 51.265 1.00 75.81 182 LEU A CA 1
ATOM 1428 C C . LEU A 1 182 ? -39.319 -8.061 50.377 1.00 75.81 182 LEU A C 1
ATOM 1430 O O . LEU A 1 182 ? -39.545 -7.731 49.213 1.00 75.81 182 LEU A O 1
ATOM 1434 N N . LEU A 1 183 ? -38.088 -8.017 50.898 1.00 74.62 183 LEU A N 1
ATOM 1435 C CA . LEU A 1 183 ? -36.895 -7.725 50.096 1.00 74.62 183 LEU A CA 1
ATOM 1436 C C . LEU A 1 183 ? -36.494 -8.923 49.213 1.00 74.62 183 LEU A C 1
ATOM 1438 O O . LEU A 1 183 ? -36.194 -8.738 48.036 1.00 74.62 183 LEU A O 1
ATOM 1442 N N . THR A 1 184 ? -36.569 -10.150 49.736 1.00 79.44 184 THR A N 1
ATOM 1443 C CA . THR A 1 184 ? -36.235 -11.390 49.001 1.00 79.44 184 THR A CA 1
ATOM 1444 C C . THR A 1 184 ? -37.272 -11.738 47.920 1.00 79.44 184 THR A C 1
ATOM 1446 O O . THR A 1 184 ? -36.949 -12.358 46.915 1.00 79.44 184 THR A O 1
ATOM 1449 N N . GLU A 1 185 ? -38.525 -11.298 48.066 1.00 74.75 185 GLU A N 1
ATOM 1450 C CA . GLU A 1 185 ? -39.572 -11.452 47.039 1.00 74.75 185 GLU A CA 1
ATOM 1451 C C . GLU A 1 185 ? -39.315 -10.598 45.773 1.00 74.75 185 GLU A C 1
ATOM 1453 O O . GLU A 1 185 ? -39.976 -10.798 44.752 1.00 74.75 185 GLU A O 1
ATOM 1458 N N . ARG A 1 186 ? -38.347 -9.665 45.804 1.00 63.81 186 ARG A N 1
ATOM 1459 C CA . ARG A 1 186 ? -37.909 -8.863 44.640 1.00 63.81 186 ARG A CA 1
ATOM 1460 C C . ARG A 1 186 ? -36.418 -8.938 44.305 1.00 63.81 186 ARG A C 1
ATOM 1462 O O . ARG A 1 186 ? -36.062 -8.608 43.175 1.00 63.81 186 ARG A O 1
ATOM 1469 N N . SER A 1 187 ? -35.576 -9.339 45.250 1.00 64.94 187 SER A N 1
ATOM 1470 C CA . SER A 1 187 ? -34.116 -9.348 45.137 1.00 64.94 187 SER A CA 1
A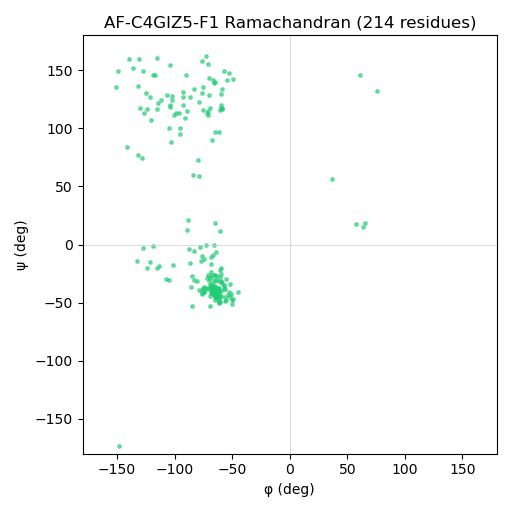TOM 1471 C C . SER A 1 187 ? -33.550 -10.697 45.579 1.00 64.94 187 SER A C 1
ATOM 1473 O O . SER A 1 187 ? -34.179 -11.422 46.344 1.00 64.94 187 SER A O 1
ATOM 1475 N N . ASN A 1 188 ? -32.328 -11.025 45.154 1.00 76.12 188 ASN A N 1
ATOM 1476 C CA . ASN A 1 188 ? -31.619 -12.199 45.675 1.00 76.12 188 ASN A CA 1
ATOM 1477 C C . ASN A 1 188 ? -31.478 -12.115 47.212 1.00 76.12 188 ASN A C 1
ATOM 1479 O O . ASN A 1 188 ? -31.352 -11.009 47.742 1.00 76.12 188 ASN A O 1
ATOM 1483 N N . PRO A 1 189 ? -31.448 -13.249 47.940 1.00 72.06 189 PRO A N 1
ATOM 1484 C CA . PRO A 1 189 ? -31.384 -13.251 49.406 1.00 72.06 189 PRO A CA 1
ATOM 1485 C C . PRO A 1 189 ? -30.130 -12.559 49.966 1.00 72.06 189 PRO A C 1
ATOM 1487 O O . PRO A 1 189 ? -30.187 -11.998 51.056 1.00 72.06 189 PRO A O 1
ATOM 1490 N N . GLU A 1 190 ? -29.024 -12.557 49.218 1.00 73.00 190 GLU A N 1
ATOM 1491 C CA . GLU A 1 190 ? -27.786 -11.840 49.560 1.00 73.00 190 GLU A CA 1
ATOM 1492 C C . GLU A 1 190 ? -27.991 -10.317 49.458 1.00 73.00 190 GLU A C 1
ATOM 1494 O O . GLU A 1 190 ? -27.852 -9.606 50.453 1.00 73.00 190 GLU A O 1
ATOM 1499 N N . LEU A 1 191 ? -28.485 -9.833 48.310 1.00 72.62 191 LEU A N 1
ATOM 1500 C CA . LEU A 1 191 ? -28.856 -8.424 48.102 1.00 72.62 191 LEU A CA 1
ATOM 1501 C C . LEU A 1 191 ? -29.902 -7.941 49.125 1.00 72.62 191 LEU A C 1
ATOM 1503 O O . LEU A 1 191 ? -29.864 -6.798 49.565 1.00 72.62 191 LEU A O 1
ATOM 1507 N N . ALA A 1 192 ? -30.839 -8.800 49.540 1.00 71.25 192 ALA A N 1
ATOM 1508 C CA . ALA A 1 192 ? -31.834 -8.464 50.559 1.00 71.25 192 ALA A CA 1
ATOM 1509 C C . ALA A 1 192 ? -31.216 -8.226 51.954 1.00 71.25 192 ALA A C 1
ATOM 1511 O O . ALA A 1 192 ? -31.743 -7.418 52.724 1.00 71.25 192 ALA A O 1
ATOM 1512 N N . GLN A 1 193 ? -30.105 -8.897 52.282 1.00 74.56 193 GLN A N 1
ATOM 1513 C CA . GLN A 1 193 ? -29.351 -8.660 53.518 1.00 74.56 193 GLN A CA 1
ATOM 1514 C C . GLN A 1 193 ? -28.511 -7.381 53.428 1.00 74.56 193 GLN A C 1
ATOM 1516 O O . GLN A 1 193 ? -28.512 -6.593 54.376 1.00 74.56 193 GLN A O 1
ATOM 1521 N N . GLU A 1 194 ? -27.867 -7.13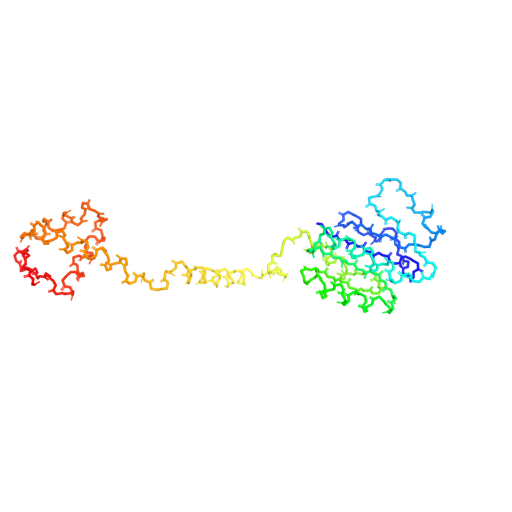4 52.285 1.00 78.38 194 GLU A N 1
ATOM 1522 C CA . GLU A 1 194 ? -27.120 -5.896 52.020 1.00 78.38 194 GLU A CA 1
ATOM 1523 C C . GLU A 1 194 ? -28.042 -4.670 52.097 1.00 78.38 194 GLU A C 1
ATOM 1525 O O . GLU A 1 194 ? -27.790 -3.760 52.885 1.00 78.38 194 GLU A O 1
ATOM 1530 N N . MET A 1 195 ? -29.194 -4.699 51.416 1.00 74.38 195 MET A N 1
ATOM 1531 C CA . MET A 1 195 ? -30.205 -3.634 51.481 1.00 74.38 195 MET A CA 1
ATOM 1532 C C . MET A 1 195 ? -30.732 -3.390 52.906 1.00 74.38 195 MET A C 1
ATOM 1534 O O . MET A 1 195 ? -31.064 -2.259 53.259 1.00 74.38 195 MET A O 1
ATOM 1538 N N . LEU A 1 196 ? -30.822 -4.423 53.753 1.00 76.62 196 LEU A N 1
ATOM 1539 C CA . LEU A 1 196 ? -31.206 -4.258 55.159 1.00 76.62 196 LEU A CA 1
ATOM 1540 C C . LEU A 1 196 ? -30.104 -3.535 55.947 1.00 76.62 196 LEU A C 1
ATOM 1542 O O . LEU A 1 196 ? -30.407 -2.602 56.697 1.00 76.62 196 LEU A O 1
ATOM 1546 N N . ALA A 1 197 ? -28.840 -3.919 55.748 1.00 77.69 197 ALA A N 1
ATOM 1547 C CA . ALA A 1 197 ? -27.692 -3.254 56.359 1.00 77.69 197 ALA A CA 1
ATOM 1548 C C . ALA A 1 197 ? -27.569 -1.786 55.907 1.00 77.69 197 ALA A C 1
ATOM 1550 O O . ALA A 1 197 ? -27.313 -0.911 56.735 1.00 77.69 197 ALA A O 1
ATOM 1551 N N . GLU A 1 198 ? -27.839 -1.489 54.633 1.00 78.19 198 GLU A N 1
ATOM 1552 C CA . GLU A 1 198 ? -27.895 -0.126 54.090 1.00 78.19 198 GLU A CA 1
ATOM 1553 C C . GLU A 1 198 ? -29.045 0.706 54.668 1.00 78.19 198 GLU A C 1
ATOM 1555 O O . GLU A 1 198 ? -28.856 1.864 55.036 1.00 78.19 198 GLU A O 1
ATOM 1560 N N . LEU A 1 199 ? -30.246 0.137 54.812 1.00 75.50 199 LEU A N 1
ATOM 1561 C CA . LEU A 1 199 ? -31.378 0.841 55.429 1.00 75.50 199 LEU A CA 1
ATOM 1562 C C . LEU A 1 199 ? -31.119 1.167 56.910 1.00 75.50 199 LEU A C 1
ATOM 1564 O O . LEU A 1 199 ? -31.612 2.185 57.417 1.00 75.50 199 LEU A O 1
ATOM 1568 N N . GLN A 1 200 ? -30.341 0.322 57.594 1.00 77.44 200 GLN A N 1
ATOM 1569 C CA . GLN A 1 200 ? -29.892 0.541 58.966 1.00 77.44 200 GLN A CA 1
ATOM 1570 C C . GLN A 1 200 ? -28.753 1.575 59.042 1.00 77.44 200 GLN A C 1
ATOM 1572 O O . GLN A 1 200 ? -28.808 2.463 59.894 1.00 77.44 200 GLN A O 1
ATOM 1577 N N . SER A 1 201 ? -27.762 1.527 58.143 1.00 75.25 201 SER A N 1
ATOM 1578 C CA . SER A 1 201 ? -26.653 2.496 58.102 1.00 75.25 201 SER A CA 1
ATOM 1579 C C . SER A 1 201 ? -27.110 3.894 57.663 1.00 75.25 201 SER A C 1
ATOM 1581 O O . SER A 1 201 ? -26.674 4.893 58.232 1.00 75.25 201 SER A O 1
ATOM 1583 N N . ALA A 1 202 ? -28.087 3.978 56.754 1.00 74.62 202 ALA A N 1
ATOM 1584 C CA . ALA A 1 202 ? -28.785 5.209 56.375 1.00 74.62 202 ALA A CA 1
ATOM 1585 C C . ALA A 1 202 ? -29.764 5.728 57.454 1.00 74.62 202 ALA A C 1
ATOM 1587 O O . ALA A 1 202 ? -30.442 6.741 57.244 1.00 74.62 202 ALA A O 1
ATOM 1588 N N . GLY A 1 203 ? -29.883 5.031 58.593 1.00 72.94 203 GLY A N 1
ATOM 1589 C CA . GLY A 1 203 ? -30.682 5.441 59.750 1.00 72.94 203 GLY A CA 1
ATOM 1590 C C . GLY A 1 203 ? -32.195 5.492 59.514 1.00 72.94 203 GLY A C 1
ATOM 1591 O O . GLY A 1 203 ? -32.894 6.161 60.275 1.00 72.94 203 GLY A O 1
ATOM 1592 N N . LYS A 1 204 ? -32.704 4.827 58.464 1.00 74.69 204 LYS A N 1
ATOM 1593 C CA . LYS A 1 204 ? -34.135 4.801 58.097 1.00 74.69 204 LYS A CA 1
ATOM 1594 C C . LYS A 1 204 ? -34.925 3.766 58.890 1.00 74.69 204 LYS A C 1
ATOM 1596 O O . LYS A 1 204 ? -36.110 3.961 59.158 1.00 74.69 204 LYS A O 1
ATOM 1601 N N . ILE A 1 205 ? -34.259 2.683 59.279 1.00 77.00 205 ILE A N 1
ATOM 1602 C CA . ILE A 1 205 ? -34.791 1.673 60.191 1.00 77.00 205 ILE A CA 1
ATOM 1603 C C . ILE A 1 205 ? -33.815 1.434 61.341 1.00 77.00 205 ILE A C 1
ATOM 1605 O O . ILE A 1 205 ? -32.600 1.532 61.187 1.00 77.00 205 ILE A O 1
ATOM 1609 N N . HIS A 1 206 ? -34.360 1.082 62.496 1.00 78.50 206 HIS A N 1
ATOM 1610 C CA . HIS A 1 206 ? -33.621 0.571 63.637 1.00 78.50 206 HIS A CA 1
ATOM 1611 C C . HIS A 1 206 ? -34.232 -0.769 64.041 1.00 78.50 206 HIS A C 1
ATOM 1613 O O . HIS A 1 206 ? -35.450 -0.873 64.186 1.00 78.50 206 HIS A O 1
ATOM 1619 N N . ILE A 1 207 ? -33.394 -1.789 64.202 1.00 76.75 207 ILE A N 1
ATOM 1620 C CA . ILE A 1 207 ? -33.827 -3.128 64.597 1.00 76.75 207 ILE A CA 1
ATOM 1621 C C . ILE A 1 207 ? -33.461 -3.322 66.064 1.00 76.75 207 ILE A C 1
ATOM 1623 O O . ILE A 1 207 ? -32.297 -3.217 66.440 1.00 76.75 207 ILE A O 1
ATOM 1627 N N . ASP A 1 208 ? -34.481 -3.571 66.876 1.00 73.88 208 ASP A N 1
ATOM 1628 C CA . ASP A 1 208 ? -34.359 -3.815 68.311 1.00 73.88 208 ASP A CA 1
ATOM 1629 C C . ASP A 1 208 ? -33.760 -5.208 68.590 1.00 73.88 208 ASP A C 1
ATOM 1631 O O . ASP A 1 208 ? -33.822 -6.098 67.738 1.00 73.88 208 ASP A O 1
ATOM 1635 N N . ALA A 1 209 ? -33.260 -5.449 69.805 1.00 69.94 209 ALA A N 1
ATOM 1636 C CA . ALA A 1 209 ? -32.698 -6.750 70.198 1.00 69.94 209 ALA A CA 1
ATOM 1637 C C . ALA A 1 209 ? -33.722 -7.904 70.103 1.00 69.94 209 ALA A C 1
ATOM 1639 O O . ALA A 1 209 ? -33.348 -9.063 69.951 1.00 69.94 209 ALA A O 1
ATOM 1640 N N . ALA A 1 210 ? -35.019 -7.579 70.128 1.00 70.50 210 ALA A N 1
ATOM 1641 C CA . ALA A 1 210 ? -36.139 -8.496 69.906 1.00 70.50 210 ALA A CA 1
ATOM 1642 C C . ALA A 1 210 ? -36.561 -8.638 68.418 1.00 70.50 210 ALA A C 1
ATOM 1644 O O . ALA A 1 210 ? -37.709 -8.973 68.134 1.00 70.50 210 ALA A O 1
ATOM 1645 N N . GLU A 1 211 ? -35.676 -8.317 67.465 1.00 74.88 211 GLU A N 1
ATOM 1646 C CA . GLU A 1 211 ? -35.900 -8.339 66.003 1.00 74.88 211 GLU A CA 1
ATOM 1647 C C . GLU A 1 211 ? -37.074 -7.473 65.483 1.00 74.88 211 GLU A C 1
ATOM 1649 O O . GLU A 1 211 ? -37.529 -7.624 64.342 1.00 74.88 211 GLU A O 1
ATOM 1654 N N . ASN A 1 212 ? -37.555 -6.527 66.293 1.00 75.31 212 ASN A N 1
ATOM 1655 C CA . ASN A 1 212 ? -38.618 -5.595 65.915 1.00 75.31 212 ASN A CA 1
ATOM 1656 C C . ASN A 1 212 ? -38.052 -4.409 65.123 1.00 75.31 212 ASN A C 1
ATOM 1658 O O . ASN A 1 212 ? -37.069 -3.793 65.534 1.00 75.31 212 ASN A O 1
ATOM 1662 N N . VAL A 1 213 ? -38.702 -4.056 64.013 1.00 76.56 213 VAL A N 1
ATOM 1663 C CA . VAL A 1 213 ? -38.295 -2.953 63.131 1.00 76.56 213 VAL A CA 1
ATOM 1664 C C . VAL A 1 213 ? -39.013 -1.670 63.548 1.00 76.56 213 VAL A C 1
ATOM 1666 O O . VAL A 1 213 ? -40.242 -1.588 63.509 1.00 76.56 213 VAL A O 1
ATOM 1669 N N . ARG A 1 214 ? -38.241 -0.647 63.917 1.00 73.62 214 ARG A N 1
ATOM 1670 C CA . ARG A 1 214 ? -38.714 0.718 64.174 1.00 73.62 214 ARG A CA 1
ATOM 1671 C C . ARG A 1 214 ? -38.283 1.621 63.016 1.00 73.62 214 ARG A C 1
ATOM 1673 O O . ARG A 1 214 ? -37.108 1.644 62.662 1.00 73.62 214 ARG A O 1
ATOM 1680 N N . TYR A 1 215 ? -39.218 2.368 62.442 1.00 74.75 215 TYR A N 1
ATOM 1681 C CA . TYR A 1 215 ? -38.955 3.328 61.363 1.00 74.75 215 TYR A CA 1
ATOM 1682 C C . TYR A 1 215 ? -38.628 4.710 61.949 1.00 74.75 215 TYR A C 1
ATOM 1684 O O . TYR A 1 215 ? -39.181 5.067 62.992 1.00 74.75 215 TYR A O 1
ATOM 1692 N N . ARG A 1 216 ? -37.742 5.465 61.289 1.00 64.38 216 ARG A N 1
ATOM 1693 C CA . 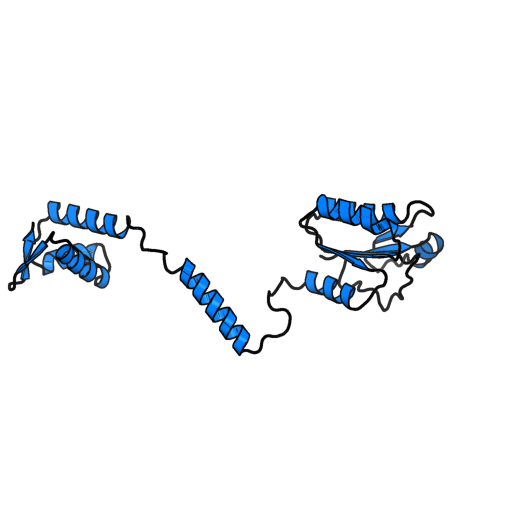ARG A 1 216 ? -37.419 6.872 61.596 1.00 64.38 216 ARG A CA 1
ATOM 1694 C C . ARG A 1 216 ? -37.832 7.804 60.458 1.00 64.38 216 ARG A C 1
ATOM 1696 O O . ARG A 1 216 ? -37.708 7.390 59.283 1.00 64.38 216 ARG A O 1
#

Organism: NCBI:txid629741

pLDDT: mean 74.83, std 14.45, range [39.66, 94.75]

Solvent-accessible surface area (backbone atoms only — not comparable to full-atom values): 12289 Å² total; per-residue (Å²): 121,22,34,34,38,37,29,44,69,81,41,75,72,62,72,99,70,60,66,64,96,59,28,50,33,38,40,31,22,41,65,80,53,39,71,76,61,77,54,92,91,54,87,52,53,76,42,68,46,51,95,66,66,43,49,58,54,58,46,46,58,51,50,57,50,35,73,80,34,49,65,39,38,37,38,37,29,42,68,58,74,80,33,54,66,53,52,51,54,46,42,69,77,29,72,68,32,47,76,43,82,37,52,62,91,48,71,68,61,56,51,54,45,49,54,56,71,46,74,84,63,92,67,80,66,89,64,57,68,66,55,49,51,51,50,49,52,50,49,47,50,51,48,44,57,68,66,43,61,86,56,75,61,88,55,54,63,52,46,52,50,51,52,49,51,53,49,43,75,71,64,62,54,55,36,48,67,56,46,43,47,62,36,38,77,77,37,57,69,66,57,23,52,51,53,48,54,48,37,41,73,71,57,43,37,46,73,46,98,83,46,34,43,43,78,103

Nearest PDB structures (foldseek):
  9f27-assembly1_A  TM=7.505E-01  e=6.050E-02  Pyrococcus abyssi GE5
  6oyc-assembly4_C  TM=3.741E-01  e=1.430E+00  Streptococcus agalactiae 2603V/R
  4cr6-assembly1_B  TM=4.827E-01  e=2.909E+00  Flavobacterium sp. 141-8
  3kjv-assembly1_B  TM=3.575E-01  e=1.736E+00  HIV-1 M:B_HXB2R
  4tkz-assembly3_F-3  TM=4.939E-01  e=6.733E+00  Streptococcus agalactiae NEM316

Foldseek 3Di:
DAEEEDQCCAAPDDPVQDPQVQHAYEYEHAPVVLVVVPDPPGRHHDDHADPPPRLVSSLVVVVVVCVVPLQHEYEYAALDPVNVVSVVVSCVVRVNYRYHYDPYDDDVSVVSSVCVVDPDPVDDDDDDVVVVCVVVVVVVVVVCVVVVPPDDPPVPLVVLLVVLVVVCVVPVDFFQVVSLVVLVVPDPSVVSVVSVVVCVVVVQWDQDPVRTIDGD